Protein AF-A0A4Y8RLF7-F1 (afdb_monomer)

Secondary structure (DSSP, 8-state):
-EEEEE--TTSHHHHHHHHHT-S-EEEEES-HHHHHHHHHHTHHHHHTTSEEEEES-HHHHHHHHGGG--S-EEEEE-TT---SSSSS-S---THHHHHHHHHHT--TT-EEEE--HHHHT-GGGTTT----HHHHHHHHHHH-TTEEEEEEPPSS--SS---SEEEEEEGGGHHHHHHHSTT-TTHHHHHHHHHHHHHT--

Nearest PDB structures (foldseek):
  3ntv-assembly1_B  TM=6.303E-01  e=2.262E-05  Staphylococcus aureus subsp. aureus MW2
  3lpm-assembly1_B  TM=6.829E-01  e=2.922E-04  Listeria monocytogenes serotype 4b str. CLIP 80459
  4m36-assembly1_A  TM=7.033E-01  e=1.024E-02  Trypanosoma brucei brucei TREU927
  9ay9-assembly4_D  TM=6.731E-01  e=9.040E-03  Homo sapiens
  5eku-assembly1_A  TM=4.872E-01  e=4.016E-03  Trypanosoma brucei brucei

pLDDT: mean 83.77, std 18.3, range [37.97, 98.69]

Solvent-accessible surface area (backbone atoms only — not comparable to full-atom values): 11326 Å² total; per-residue (Å²): 100,37,39,37,39,26,50,40,55,93,32,63,63,62,52,50,44,51,75,73,63,45,70,29,38,36,35,26,18,67,51,65,69,38,41,54,52,38,50,64,75,42,43,66,42,39,75,71,62,28,38,45,79,42,82,38,53,48,54,56,50,43,60,70,49,49,72,76,59,79,77,33,36,38,37,42,45,51,42,61,77,47,53,94,78,70,86,47,86,61,47,50,52,41,59,68,49,39,50,51,34,51,60,76,52,60,49,91,60,33,31,43,34,34,53,56,38,57,50,53,74,33,30,85,81,50,76,56,33,84,64,59,51,71,59,51,51,50,52,51,49,68,71,42,74,68,40,45,76,47,62,42,66,76,94,80,88,89,89,85,82,69,39,29,31,39,36,37,31,32,34,91,50,46,70,66,54,46,71,75,49,82,81,51,101,51,53,69,61,54,50,54,49,40,54,50,56,58,62,72,75,110

Radius of gyration: 17.41 Å; Cα contacts (8 Å, |Δi|>4): 323; chains: 1; bounding box: 43×46×44 Å

Organism: NCBI:txid2558362

Foldseek 3Di:
DAEEEEDCAQNPVVVVCVVVPQQAYEYEDQDVVSLVNVCVVCVVCVVVRRYHYHHHDLLPVLLVPLQVDDDEYEYEYDNQDDDPPNPDPARDGSLLSNLVSCLVNDDLFYKYKYFQVVLLVPCVVNRNDDDPPVVSVVVNCVSRVQWDWDFDDDPDDDDDDDRRMIMIGGLVCLVVVCVVPPDDPCNPVSVVVSVVSVVVVD

Structure (mmCIF, N/CA/C/O backbone):
data_AF-A0A4Y8RLF7-F1
#
_entry.id   AF-A0A4Y8RLF7-F1
#
loop_
_atom_site.group_PDB
_atom_site.id
_atom_site.type_symbol
_atom_site.label_atom_id
_atom_site.label_alt_id
_atom_site.label_comp_id
_atom_site.label_asym_id
_atom_site.label_entity_id
_atom_site.label_seq_id
_atom_site.pdbx_PDB_ins_code
_atom_site.Cartn_x
_atom_site.Cartn_y
_atom_site.Cartn_z
_atom_site.occupancy
_atom_site.B_iso_or_equiv
_atom_site.auth_seq_id
_atom_site.auth_comp_id
_atom_site.auth_asym_id
_atom_site.auth_atom_id
_atom_site.pdbx_PDB_model_num
ATOM 1 N N . MET A 1 1 ? -11.716 -2.927 7.645 1.00 92.00 1 MET A N 1
ATOM 2 C CA . MET A 1 1 ? -10.558 -3.173 6.761 1.00 92.00 1 MET A CA 1
ATOM 3 C C . MET A 1 1 ? -9.659 -1.956 6.851 1.00 92.00 1 MET A C 1
ATOM 5 O O . MET A 1 1 ? -10.196 -0.857 6.929 1.00 92.00 1 MET A O 1
ATOM 9 N N . THR A 1 2 ? -8.343 -2.138 6.885 1.00 97.44 2 THR A N 1
ATOM 10 C CA . THR A 1 2 ? -7.382 -1.022 6.860 1.00 97.44 2 THR A CA 1
ATOM 11 C C . THR A 1 2 ? -6.937 -0.770 5.427 1.00 97.44 2 THR A C 1
ATOM 13 O O . THR A 1 2 ? -6.585 -1.723 4.738 1.00 97.44 2 THR A O 1
ATOM 16 N N . PHE A 1 3 ? -6.943 0.481 4.981 1.00 98.62 3 PHE A N 1
ATOM 17 C CA . PHE A 1 3 ? -6.328 0.872 3.715 1.00 98.62 3 PHE A CA 1
ATOM 18 C C . PHE A 1 3 ? -4.848 1.185 3.948 1.00 98.62 3 PHE A C 1
ATOM 20 O O . PHE A 1 3 ? -4.516 1.892 4.899 1.00 98.62 3 PHE A O 1
ATOM 27 N N . ILE A 1 4 ? -3.972 0.642 3.112 1.00 98.62 4 ILE A N 1
ATOM 28 C CA . ILE A 1 4 ? -2.523 0.823 3.166 1.00 98.62 4 ILE A CA 1
ATOM 29 C C . ILE A 1 4 ? -2.067 1.254 1.775 1.00 98.62 4 ILE A C 1
ATOM 31 O O . ILE A 1 4 ? -2.252 0.488 0.833 1.00 98.62 4 ILE A O 1
ATOM 35 N N . GLU A 1 5 ? -1.457 2.428 1.645 1.00 98.19 5 GLU A N 1
ATOM 36 C CA . GLU A 1 5 ? -0.806 2.852 0.402 1.00 98.19 5 GLU A CA 1
ATOM 37 C C . GLU A 1 5 ? 0.695 3.078 0.559 1.00 98.19 5 GLU A C 1
ATOM 39 O O . GLU A 1 5 ? 1.192 3.404 1.643 1.00 98.19 5 GLU A O 1
ATOM 44 N N . THR A 1 6 ? 1.415 2.903 -0.545 1.00 96.75 6 THR A N 1
ATOM 45 C CA . THR A 1 6 ? 2.814 3.306 -0.686 1.00 96.75 6 THR A CA 1
ATOM 46 C C . THR A 1 6 ? 2.918 4.315 -1.822 1.00 96.75 6 THR A C 1
ATOM 48 O O . THR A 1 6 ? 2.287 4.130 -2.857 1.00 96.75 6 THR A O 1
ATOM 51 N N . GLY A 1 7 ? 3.680 5.394 -1.610 1.00 94.00 7 GLY A N 1
ATOM 52 C CA . GLY A 1 7 ? 3.704 6.547 -2.513 1.00 94.00 7 GLY A CA 1
ATOM 53 C C . GLY A 1 7 ? 2.560 7.508 -2.193 1.00 94.00 7 GLY A C 1
ATOM 54 O O . GLY A 1 7 ? 1.487 7.438 -2.780 1.00 94.00 7 GLY A O 1
ATOM 55 N N . THR A 1 8 ? 2.778 8.417 -1.239 1.00 95.50 8 THR A N 1
ATOM 56 C CA . THR A 1 8 ? 1.731 9.354 -0.798 1.00 95.50 8 THR A CA 1
ATOM 57 C C . THR A 1 8 ? 1.569 10.506 -1.784 1.00 95.50 8 THR A C 1
ATOM 59 O O . THR A 1 8 ? 0.447 10.945 -2.063 1.00 95.50 8 THR A O 1
ATOM 62 N N . PHE A 1 9 ? 2.692 11.026 -2.291 1.00 93.62 9 PHE A N 1
ATOM 63 C CA . PHE A 1 9 ? 2.739 12.223 -3.129 1.00 93.62 9 PHE A CA 1
ATOM 64 C C . PHE A 1 9 ? 1.921 13.369 -2.492 1.00 93.62 9 PHE A C 1
ATOM 66 O O . PHE A 1 9 ? 2.009 13.610 -1.290 1.00 93.62 9 PHE A O 1
ATOM 73 N N . HIS A 1 10 ? 1.057 14.052 -3.245 1.00 95.38 10 HIS A N 1
ATOM 74 C CA . HIS A 1 10 ? 0.173 15.096 -2.706 1.00 95.38 10 HIS A CA 1
ATOM 75 C C . HIS A 1 10 ? -1.088 14.555 -1.987 1.00 95.38 10 HIS A C 1
ATOM 77 O O . HIS A 1 10 ? -2.049 15.301 -1.769 1.00 95.38 10 HIS A O 1
ATOM 83 N N . GLY A 1 11 ? -1.153 13.260 -1.653 1.00 96.62 11 GLY A N 1
ATOM 84 C CA . GLY A 1 11 ? -2.186 12.678 -0.788 1.00 96.62 11 GLY A CA 1
ATOM 85 C C . GLY A 1 11 ? -3.541 12.415 -1.451 1.00 96.62 11 GLY A C 1
ATOM 86 O O . GLY A 1 11 ? -4.583 12.423 -0.787 1.00 96.62 11 GLY A O 1
ATOM 87 N N . ALA A 1 12 ? -3.573 12.230 -2.772 1.00 95.94 12 ALA A N 1
ATOM 88 C CA . ALA A 1 12 ? -4.813 11.920 -3.486 1.00 95.94 12 ALA A CA 1
ATOM 89 C C . ALA A 1 12 ? -5.400 10.561 -3.062 1.00 95.94 12 ALA A C 1
ATOM 91 O O . ALA A 1 12 ? -6.617 10.464 -2.879 1.00 95.94 12 ALA A O 1
ATOM 92 N N . GLY A 1 13 ? -4.541 9.558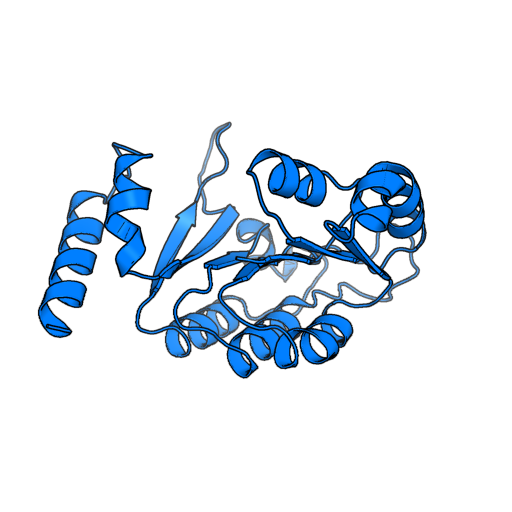 -2.856 1.00 95.69 13 GLY A N 1
ATOM 93 C CA . GLY A 1 13 ? -4.924 8.220 -2.411 1.00 95.69 13 GLY A CA 1
ATOM 94 C C . GLY A 1 13 ? -5.495 8.216 -0.989 1.00 95.69 13 GLY A C 1
ATOM 95 O O . GLY A 1 13 ? -6.660 7.841 -0.820 1.00 95.69 13 GLY A O 1
ATOM 96 N N . ILE A 1 14 ? -4.793 8.813 -0.009 1.00 98.25 14 ILE A N 1
ATOM 97 C CA . ILE A 1 14 ? -5.335 9.091 1.344 1.00 98.25 14 ILE A CA 1
ATOM 98 C C . ILE A 1 14 ? -6.745 9.691 1.274 1.00 98.25 14 ILE A C 1
ATOM 100 O O . ILE A 1 14 ? -7.684 9.193 1.904 1.00 98.25 14 ILE A O 1
ATOM 104 N N . LYS A 1 15 ? -6.923 10.767 0.495 1.00 98.06 15 LYS A N 1
ATOM 105 C CA . LYS A 1 15 ? -8.219 11.448 0.378 1.00 98.06 15 LYS A CA 1
ATOM 106 C C . LYS A 1 15 ? -9.295 10.523 -0.196 1.00 98.06 15 LYS A C 1
ATOM 108 O O . LYS A 1 15 ? -10.419 10.520 0.309 1.00 98.06 15 LYS A O 1
ATOM 113 N N . ALA A 1 16 ? -8.978 9.759 -1.240 1.00 96.69 16 ALA A N 1
ATOM 114 C CA . ALA A 1 16 ? -9.911 8.818 -1.851 1.00 96.69 16 ALA A CA 1
ATOM 115 C C . ALA A 1 16 ? -10.320 7.703 -0.874 1.00 96.69 16 ALA A C 1
ATOM 117 O O . ALA A 1 16 ? -11.508 7.382 -0.778 1.00 96.69 16 ALA A O 1
ATOM 118 N N . ALA A 1 17 ? -9.374 7.168 -0.098 1.00 97.62 17 ALA A N 1
ATOM 119 C CA . ALA A 1 17 ? -9.644 6.162 0.925 1.00 97.62 17 ALA A CA 1
ATOM 120 C C . ALA A 1 17 ? -10.587 6.700 2.016 1.00 97.62 17 ALA A C 1
ATOM 122 O O . ALA A 1 17 ? -11.609 6.080 2.322 1.00 97.62 17 ALA A O 1
ATOM 123 N N . LEU A 1 18 ? -10.319 7.901 2.535 1.00 97.69 18 LEU A N 1
ATOM 124 C CA . LEU A 1 18 ? -11.194 8.556 3.513 1.00 97.69 18 LEU A CA 1
ATOM 125 C C . LEU A 1 18 ? -12.608 8.782 2.959 1.00 97.69 18 LEU A C 1
ATOM 127 O O . LEU A 1 18 ? -13.591 8.456 3.620 1.00 97.69 18 LEU A O 1
ATOM 131 N N . MET A 1 19 ? -12.726 9.285 1.725 1.00 96.69 19 MET A N 1
ATOM 132 C CA . MET A 1 19 ? -14.023 9.509 1.070 1.00 96.69 19 MET A CA 1
ATOM 133 C C . MET A 1 19 ? -14.795 8.212 0.797 1.00 96.69 19 MET A C 1
ATOM 135 O O . MET A 1 19 ? -16.025 8.228 0.764 1.00 96.69 19 MET A O 1
ATOM 139 N N . THR A 1 20 ? -14.087 7.098 0.613 1.00 94.81 20 THR A N 1
ATOM 140 C CA . THR A 1 20 ? -14.682 5.765 0.433 1.00 94.81 20 THR A CA 1
ATOM 141 C C . THR A 1 20 ? -15.196 5.180 1.755 1.00 94.81 20 THR A C 1
ATOM 143 O O . THR A 1 20 ? -16.004 4.253 1.742 1.00 94.81 20 THR A O 1
ATOM 146 N N . GLY A 1 21 ? -14.788 5.748 2.895 1.00 95.88 21 GLY A N 1
ATOM 147 C CA . GLY A 1 21 ? -15.242 5.343 4.224 1.00 95.88 21 GLY A CA 1
ATOM 148 C C . GLY A 1 21 ? -14.304 4.375 4.941 1.00 95.88 21 GLY A C 1
ATOM 149 O O . GLY A 1 21 ? -14.759 3.616 5.792 1.00 95.88 21 GLY A O 1
ATOM 150 N N . PHE A 1 22 ? -13.008 4.365 4.612 1.00 96.88 22 PHE A N 1
ATOM 151 C CA . PHE A 1 22 ? -12.032 3.624 5.411 1.00 96.88 22 PHE A CA 1
ATOM 152 C C . PHE A 1 22 ? -11.831 4.292 6.778 1.00 96.88 22 PHE A C 1
ATOM 154 O O . PHE A 1 22 ? -11.430 5.451 6.864 1.00 96.88 22 PHE A O 1
ATOM 161 N N . ASP A 1 23 ? -12.056 3.532 7.852 1.00 92.50 23 ASP A N 1
ATOM 162 C CA . ASP A 1 23 ? -11.865 4.000 9.234 1.00 92.50 23 ASP A CA 1
ATOM 163 C C . ASP A 1 23 ? -10.386 4.140 9.624 1.00 92.50 23 ASP A C 1
ATOM 165 O O . ASP A 1 23 ? -10.044 4.848 10.574 1.00 92.50 23 ASP A O 1
ATOM 169 N N . ARG A 1 24 ? -9.503 3.436 8.904 1.00 97.69 24 ARG A N 1
ATOM 170 C CA . ARG A 1 24 ? -8.054 3.489 9.082 1.00 97.69 24 ARG A CA 1
ATOM 171 C C . ARG A 1 24 ? -7.350 3.482 7.731 1.00 97.69 24 ARG A C 1
ATOM 173 O O . ARG A 1 24 ? -7.556 2.573 6.926 1.00 97.69 24 ARG A O 1
ATOM 180 N N . VAL A 1 25 ? -6.491 4.473 7.546 1.00 98.69 25 VAL A N 1
ATOM 181 C CA . VAL A 1 25 ? -5.639 4.711 6.385 1.00 98.69 25 VAL A CA 1
ATOM 182 C C . VAL A 1 25 ? -4.200 4.785 6.880 1.00 98.69 25 VAL A C 1
ATOM 184 O O . VAL A 1 25 ? -3.901 5.511 7.828 1.00 98.69 25 VAL A O 1
ATOM 187 N N . VAL A 1 26 ? -3.313 4.014 6.269 1.00 98.62 26 VAL A N 1
ATOM 188 C CA . VAL A 1 26 ? -1.872 4.061 6.508 1.00 98.62 26 VAL A CA 1
ATOM 189 C C . VAL A 1 26 ? -1.206 4.395 5.186 1.00 98.62 26 VAL A C 1
ATOM 191 O O . VAL A 1 26 ? -1.519 3.768 4.180 1.00 98.62 26 VAL A O 1
ATOM 194 N N . SER A 1 27 ? -0.313 5.372 5.185 1.00 98.56 27 SER A N 1
ATOM 195 C CA . SER A 1 27 ? 0.393 5.806 3.985 1.00 98.56 27 SER A CA 1
ATOM 196 C C . SER A 1 27 ? 1.886 5.897 4.261 1.00 98.56 27 SER A C 1
ATOM 198 O O . SER A 1 27 ? 2.286 6.402 5.314 1.00 98.56 27 SER A O 1
ATOM 200 N N . ILE A 1 28 ? 2.707 5.388 3.344 1.00 97.75 28 ILE A N 1
ATOM 201 C CA . ILE A 1 28 ? 4.170 5.455 3.428 1.00 97.75 28 ILE A CA 1
ATOM 202 C C . ILE A 1 28 ? 4.691 6.370 2.322 1.00 97.75 28 ILE A C 1
ATOM 204 O O . ILE A 1 28 ? 4.355 6.198 1.149 1.00 97.75 28 ILE A O 1
ATOM 208 N N . GLU A 1 29 ? 5.528 7.328 2.699 1.00 94.62 29 GLU A N 1
ATOM 209 C CA . GLU A 1 29 ? 6.176 8.274 1.797 1.00 94.62 29 GLU A CA 1
ATOM 210 C C . GLU A 1 29 ? 7.675 8.300 2.064 1.00 94.62 29 GLU A C 1
ATOM 212 O O . GLU A 1 29 ? 8.087 8.427 3.212 1.00 94.62 29 GLU A O 1
ATOM 217 N N . CYS A 1 30 ? 8.500 8.222 1.024 1.00 91.75 30 CYS A N 1
ATOM 218 C CA . CYS A 1 30 ? 9.951 8.301 1.171 1.00 91.75 30 CYS A CA 1
ATOM 219 C C . CYS A 1 30 ? 10.481 9.737 1.033 1.00 91.75 30 CYS A C 1
ATOM 221 O O . CYS A 1 30 ? 11.544 10.050 1.567 1.00 91.75 30 CYS A O 1
ATOM 223 N N . VAL A 1 31 ? 9.747 10.621 0.350 1.00 89.69 31 VAL A N 1
ATOM 224 C CA . VAL A 1 31 ? 10.127 12.020 0.128 1.00 89.69 31 VAL A CA 1
ATOM 225 C C . VAL A 1 31 ? 9.591 12.900 1.254 1.00 89.69 31 VAL A C 1
ATOM 227 O O . VAL A 1 31 ? 8.384 13.089 1.421 1.00 89.69 31 VAL A O 1
ATOM 230 N N . ARG A 1 32 ? 10.506 13.505 2.016 1.00 92.31 32 ARG A N 1
ATOM 231 C CA . ARG A 1 32 ? 10.160 14.345 3.173 1.00 92.31 32 ARG A CA 1
ATOM 232 C C . ARG A 1 32 ? 9.207 15.490 2.827 1.00 92.31 32 ARG A C 1
ATOM 234 O O . ARG A 1 32 ? 8.316 15.774 3.617 1.00 92.31 32 ARG A O 1
ATOM 241 N N . GLU A 1 33 ? 9.370 16.124 1.668 1.00 93.06 33 GLU A N 1
ATOM 242 C CA . GLU A 1 33 ? 8.505 17.230 1.237 1.00 93.06 33 GLU A CA 1
ATOM 243 C C . GLU A 1 33 ? 7.029 16.810 1.155 1.00 93.06 33 GLU A C 1
ATOM 245 O O . GLU A 1 33 ? 6.178 17.426 1.797 1.00 93.06 33 GLU A O 1
ATOM 250 N N . PHE A 1 34 ? 6.731 15.722 0.438 1.00 94.38 34 PHE A N 1
ATOM 251 C CA . PHE A 1 34 ? 5.370 15.191 0.310 1.00 94.38 34 PHE A CA 1
ATOM 252 C C . PHE A 1 34 ? 4.816 14.695 1.646 1.00 94.38 34 PHE A C 1
ATOM 254 O O . PHE A 1 34 ? 3.638 14.903 1.953 1.00 94.38 34 PHE A O 1
ATOM 261 N N . HIS A 1 35 ? 5.670 14.093 2.475 1.00 96.62 35 HIS A N 1
ATOM 262 C CA . HIS A 1 35 ? 5.298 13.685 3.823 1.00 96.62 35 HIS A CA 1
ATOM 263 C C . HIS A 1 35 ? 4.874 14.883 4.685 1.00 96.62 35 HIS A C 1
ATOM 265 O O . HIS A 1 35 ? 3.836 14.841 5.351 1.00 96.62 35 HIS A O 1
ATOM 271 N N . ASP A 1 36 ? 5.660 15.957 4.690 1.00 97.56 36 ASP A N 1
ATOM 272 C CA . ASP A 1 36 ? 5.402 17.136 5.515 1.00 97.56 36 ASP A CA 1
ATOM 273 C C . ASP A 1 36 ? 4.172 17.907 5.005 1.00 97.56 36 ASP A C 1
ATOM 275 O O . ASP A 1 36 ? 3.327 18.324 5.805 1.00 97.56 36 ASP A O 1
ATOM 279 N N . GLU A 1 37 ? 4.001 18.009 3.681 1.00 97.75 37 GLU A N 1
ATOM 280 C CA . GLU A 1 37 ? 2.788 18.549 3.057 1.00 97.75 37 GLU A CA 1
ATOM 281 C C . GLU A 1 37 ? 1.541 17.773 3.507 1.00 97.75 37 GLU A C 1
ATOM 283 O O . GLU A 1 37 ? 0.577 18.360 4.015 1.00 97.75 37 GLU A O 1
ATOM 288 N N . CYS A 1 38 ? 1.558 16.446 3.365 1.00 98.38 38 CYS A N 1
ATOM 289 C CA . CYS A 1 38 ? 0.419 15.603 3.713 1.00 98.38 38 CYS A CA 1
ATOM 290 C C . CYS A 1 38 ? 0.164 15.559 5.224 1.00 98.38 38 CYS A C 1
ATOM 292 O O . CYS A 1 38 ? -0.994 15.534 5.644 1.00 98.38 38 CYS A O 1
ATOM 294 N N .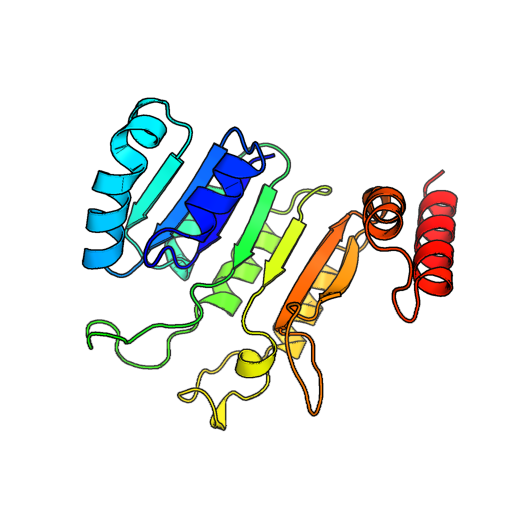 SER A 1 39 ? 1.211 15.646 6.049 1.00 98.44 39 SER A N 1
ATOM 295 C CA . SER A 1 39 ? 1.081 15.776 7.506 1.00 98.44 39 SER A CA 1
ATOM 296 C C . SER A 1 39 ? 0.285 17.023 7.893 1.00 98.44 39 SER A C 1
ATOM 298 O O . SER A 1 39 ? -0.586 16.959 8.760 1.00 98.44 39 SER A O 1
ATOM 300 N N . GLY A 1 40 ? 0.542 18.157 7.231 1.00 98.38 40 GLY A N 1
ATOM 301 C CA . GLY A 1 40 ? -0.239 19.380 7.422 1.00 98.38 40 GLY A CA 1
ATOM 302 C C . GLY A 1 40 ? -1.663 19.257 6.876 1.00 98.38 40 GLY A C 1
ATOM 303 O O . GLY A 1 40 ? -2.625 19.648 7.540 1.00 98.38 40 GLY A O 1
ATOM 304 N N . ARG A 1 41 ? -1.810 18.679 5.680 1.00 98.44 41 ARG A N 1
ATOM 305 C CA . ARG A 1 41 ? -3.094 18.535 4.981 1.00 98.44 41 ARG A CA 1
ATOM 306 C C . ARG A 1 41 ? -4.097 17.644 5.718 1.00 98.44 41 ARG A C 1
ATOM 308 O O . ARG A 1 41 ? -5.283 17.963 5.709 1.00 98.44 41 ARG A O 1
ATOM 315 N N . PHE A 1 42 ? -3.633 16.558 6.335 1.00 98.50 42 PHE A N 1
ATOM 316 C CA . PHE A 1 42 ? -4.461 15.562 7.032 1.00 98.50 42 PHE A CA 1
ATOM 317 C C . PHE A 1 42 ? -4.291 15.612 8.558 1.00 98.50 42 PHE A C 1
ATOM 319 O O . PHE A 1 42 ? -4.509 14.620 9.255 1.00 98.50 42 PHE A O 1
ATOM 326 N N . ALA A 1 43 ? -3.887 16.764 9.104 1.00 98.62 43 ALA A N 1
ATOM 327 C CA . ALA A 1 43 ? -3.597 16.914 10.529 1.00 98.62 43 ALA A CA 1
ATOM 328 C C . ALA A 1 43 ? -4.785 16.535 11.436 1.00 98.62 43 ALA A C 1
ATOM 330 O O . ALA A 1 43 ? -4.585 15.979 12.518 1.00 98.62 43 ALA A O 1
ATOM 331 N N . SER A 1 44 ? -6.022 16.802 10.995 1.00 98.38 44 SER A N 1
ATOM 332 C CA . SER A 1 44 ? -7.232 16.443 11.747 1.00 98.38 44 SER A CA 1
ATOM 333 C C . SER A 1 44 ? -7.402 14.926 11.827 1.00 98.38 44 SER A C 1
ATOM 335 O O . SER A 1 44 ? -7.554 14.370 12.911 1.00 98.38 44 SER A O 1
ATOM 337 N N . GLU A 1 45 ? -7.318 14.235 10.692 1.00 98.62 45 GLU A N 1
ATOM 338 C CA . GLU A 1 45 ? -7.481 12.786 10.594 1.00 98.62 45 GLU A CA 1
ATOM 339 C C . GLU A 1 45 ? -6.338 12.028 11.280 1.00 98.62 45 GLU A C 1
ATOM 341 O O . GLU A 1 45 ? -6.565 10.959 11.854 1.00 98.62 45 GLU A O 1
ATOM 346 N N . ILE A 1 46 ? -5.129 12.596 11.278 1.00 98.50 46 ILE A N 1
ATOM 347 C CA . ILE A 1 46 ? -3.991 12.107 12.066 1.00 98.50 46 ILE A CA 1
ATOM 348 C C . ILE A 1 46 ? -4.283 12.254 13.565 1.00 98.50 46 ILE A C 1
ATOM 350 O O . ILE A 1 46 ? -4.126 11.293 14.322 1.00 98.50 46 ILE A O 1
ATOM 354 N N . GLY A 1 47 ? -4.776 13.418 14.005 1.00 98.25 47 GLY A N 1
ATOM 355 C CA . GLY A 1 47 ? -5.186 13.650 15.396 1.00 98.25 47 GLY A CA 1
ATOM 356 C C . GLY A 1 47 ? -6.286 12.689 15.867 1.00 98.25 47 GLY A C 1
ATOM 357 O O . GLY A 1 47 ? -6.268 12.222 17.007 1.00 98.25 47 GLY A O 1
ATOM 358 N N . GLU A 1 48 ? -7.197 12.323 14.964 1.00 97.94 48 GLU A N 1
ATOM 359 C CA . GLU A 1 48 ? -8.254 11.328 15.183 1.00 97.94 48 GLU A CA 1
ATOM 360 C C . GLU A 1 48 ? -7.780 9.871 15.059 1.00 97.94 48 GLU A C 1
ATOM 362 O O . GLU A 1 48 ? -8.556 8.950 15.314 1.00 97.94 48 GLU A O 1
ATOM 367 N N . LYS A 1 49 ? -6.511 9.636 14.698 1.00 97.19 49 LYS A N 1
ATOM 368 C CA . LYS A 1 49 ? -5.923 8.306 14.450 1.00 97.19 49 LYS A CA 1
ATOM 369 C C . LYS A 1 49 ? -6.587 7.534 13.303 1.00 97.19 49 LYS A C 1
ATOM 371 O O . LYS A 1 49 ? -6.490 6.302 13.258 1.00 97.19 49 LYS A O 1
ATOM 376 N N . LYS A 1 50 ? -7.238 8.245 12.381 1.00 98.06 50 LYS A N 1
ATOM 377 C CA . LYS A 1 50 ? -7.773 7.690 11.131 1.00 98.06 50 LYS A CA 1
ATOM 378 C C . LYS A 1 50 ? -6.690 7.570 10.069 1.00 98.06 50 LYS A C 1
ATOM 380 O O . LYS A 1 50 ? -6.693 6.589 9.339 1.00 98.06 50 LYS A O 1
ATOM 385 N N . VAL A 1 51 ? -5.758 8.522 10.018 1.00 98.69 51 VAL A N 1
ATOM 386 C CA . VAL A 1 51 ? -4.599 8.496 9.114 1.00 98.69 51 VAL A CA 1
ATOM 387 C C . VAL A 1 51 ? -3.321 8.282 9.922 1.00 98.69 51 VAL A C 1
ATOM 389 O O . VAL A 1 51 ? -3.096 8.939 10.935 1.00 98.69 51 VAL A O 1
ATOM 392 N N . GLU A 1 52 ? -2.481 7.359 9.471 1.00 98.44 52 GLU A N 1
ATOM 393 C CA . GLU A 1 52 ? -1.091 7.206 9.901 1.00 98.44 52 GLU A CA 1
ATOM 394 C C . GLU A 1 52 ? -0.199 7.447 8.686 1.00 98.44 52 GLU A C 1
ATOM 396 O O . GLU A 1 52 ? -0.261 6.691 7.720 1.00 98.44 52 GLU A O 1
ATOM 401 N N . LEU A 1 53 ? 0.610 8.503 8.728 1.00 98.25 53 LEU A N 1
ATOM 402 C CA . LEU A 1 53 ? 1.577 8.814 7.684 1.00 98.25 53 LEU A CA 1
ATOM 403 C C . LEU A 1 53 ? 2.979 8.470 8.195 1.00 98.25 53 LEU A C 1
ATOM 405 O O . LEU A 1 53 ? 3.343 8.860 9.307 1.00 98.25 53 LEU A O 1
ATOM 409 N N . ARG A 1 54 ? 3.732 7.696 7.415 1.00 97.75 54 ARG A N 1
ATOM 410 C CA . ARG A 1 54 ? 5.071 7.212 7.769 1.00 97.75 54 ARG A CA 1
ATOM 411 C C . ARG A 1 54 ? 6.078 7.735 6.758 1.00 97.75 54 ARG A C 1
ATOM 413 O O . ARG A 1 54 ? 5.873 7.586 5.557 1.00 97.75 54 ARG A O 1
ATOM 420 N N . LEU A 1 55 ? 7.163 8.323 7.254 1.00 96.06 55 LEU A N 1
ATOM 421 C CA . LEU A 1 55 ? 8.296 8.739 6.436 1.00 96.06 55 LEU A CA 1
ATOM 422 C C . LEU A 1 55 ? 9.325 7.606 6.366 1.00 96.06 55 LEU A C 1
ATOM 424 O O . LEU A 1 55 ? 9.936 7.296 7.387 1.00 96.06 55 LEU A O 1
ATOM 428 N N . GLY A 1 56 ? 9.547 7.029 5.188 1.00 93.25 56 GLY A N 1
ATOM 429 C CA . GLY A 1 56 ? 10.536 5.971 4.984 1.00 93.25 56 GLY A CA 1
ATOM 430 C C . GLY A 1 56 ? 10.382 5.236 3.654 1.00 93.25 56 GLY A C 1
ATOM 431 O O . GLY A 1 56 ? 9.444 5.477 2.896 1.00 93.25 56 GLY A O 1
ATOM 432 N N . ASP A 1 57 ? 11.311 4.323 3.370 1.00 92.19 57 ASP A N 1
ATOM 433 C CA . ASP A 1 57 ? 11.176 3.405 2.240 1.00 92.19 57 ASP A CA 1
ATOM 434 C C . ASP A 1 57 ? 10.137 2.326 2.580 1.00 92.19 57 ASP A C 1
ATOM 436 O O . ASP A 1 57 ? 10.254 1.597 3.566 1.00 92.19 57 ASP A O 1
ATOM 440 N N . SER A 1 58 ? 9.120 2.190 1.735 1.00 94.50 58 SER A N 1
ATOM 441 C CA . SER A 1 58 ? 8.127 1.115 1.810 1.00 94.50 58 SER A CA 1
ATOM 442 C C . SER A 1 58 ? 8.720 -0.299 1.850 1.00 94.50 58 SER A C 1
ATOM 444 O O . SER A 1 58 ? 8.132 -1.170 2.493 1.00 94.50 58 SER A O 1
ATOM 446 N N . ALA A 1 59 ? 9.891 -0.530 1.242 1.00 93.25 59 ALA A N 1
ATOM 447 C CA . ALA A 1 59 ? 10.603 -1.805 1.318 1.00 93.25 59 ALA A CA 1
ATOM 448 C C . ALA A 1 59 ? 11.045 -2.159 2.752 1.00 93.25 59 ALA A C 1
ATOM 450 O O . ALA A 1 59 ? 11.259 -3.334 3.051 1.00 93.25 59 ALA A O 1
ATOM 451 N N . GLU A 1 60 ? 11.149 -1.166 3.641 1.00 94.62 60 GLU A N 1
ATOM 452 C CA . GLU A 1 60 ? 11.513 -1.321 5.052 1.00 94.62 60 GLU A CA 1
ATOM 453 C C . GLU A 1 60 ? 10.291 -1.169 5.973 1.00 94.62 60 GLU A C 1
ATOM 455 O O . GLU A 1 60 ? 10.068 -1.986 6.873 1.00 94.62 60 GLU A O 1
ATOM 460 N N . GLU A 1 61 ? 9.455 -0.160 5.718 1.00 97.00 61 GLU A N 1
ATOM 461 C CA . GLU A 1 61 ? 8.307 0.179 6.562 1.00 97.00 61 GLU A CA 1
ATOM 462 C C . GLU A 1 61 ? 7.205 -0.893 6.527 1.00 97.00 61 GLU A C 1
ATOM 464 O O . GLU A 1 61 ? 6.649 -1.233 7.578 1.00 97.00 61 GLU A O 1
ATOM 469 N N . LEU A 1 62 ? 6.901 -1.482 5.358 1.00 96.75 62 LEU A N 1
ATOM 470 C CA . LEU A 1 62 ? 5.869 -2.525 5.252 1.00 96.75 62 LEU A CA 1
ATOM 471 C C . LEU A 1 62 ? 6.212 -3.776 6.083 1.00 96.75 62 LEU A C 1
ATOM 473 O O . LEU A 1 62 ? 5.391 -4.147 6.931 1.00 96.75 62 LEU A O 1
ATOM 477 N N . PRO A 1 63 ? 7.390 -4.420 5.915 1.00 95.81 63 PRO A N 1
ATOM 478 C CA . PRO A 1 63 ? 7.799 -5.540 6.764 1.00 95.81 63 PRO A CA 1
ATOM 479 C C . PRO A 1 63 ? 7.776 -5.227 8.261 1.00 95.81 63 PRO A C 1
ATOM 481 O O . PRO A 1 63 ? 7.477 -6.112 9.062 1.00 95.81 63 PRO A O 1
ATOM 484 N N . ALA A 1 64 ? 8.078 -3.986 8.651 1.00 96.62 64 ALA A N 1
ATOM 485 C CA . ALA A 1 64 ? 8.089 -3.583 10.051 1.00 96.62 64 ALA A CA 1
ATOM 486 C C . ALA A 1 64 ? 6.675 -3.446 10.641 1.00 96.62 64 ALA A C 1
ATOM 488 O O . ALA A 1 64 ? 6.451 -3.807 11.798 1.00 96.62 64 ALA A O 1
ATOM 489 N N . MET A 1 65 ? 5.712 -2.924 9.872 1.00 95.69 65 MET A N 1
ATOM 490 C CA . MET A 1 65 ? 4.390 -2.583 10.406 1.00 95.69 65 MET A CA 1
ATOM 491 C C . MET A 1 65 ? 3.338 -3.678 10.221 1.00 95.69 65 MET A C 1
ATOM 493 O O . MET A 1 65 ? 2.565 -3.955 11.145 1.00 95.69 65 MET A O 1
ATOM 497 N N . VAL A 1 66 ? 3.304 -4.324 9.052 1.00 95.44 66 VAL A N 1
ATOM 498 C CA . VAL A 1 66 ? 2.207 -5.224 8.663 1.00 95.44 66 VAL A CA 1
ATOM 499 C C . VAL A 1 66 ? 2.056 -6.437 9.597 1.00 95.44 66 VAL A C 1
ATOM 501 O O . VAL A 1 66 ? 0.907 -6.748 9.921 1.00 95.44 66 VAL A O 1
ATOM 504 N N . PRO A 1 67 ? 3.125 -7.084 10.115 1.00 94.88 67 PRO A N 1
ATOM 505 C CA . PRO A 1 67 ? 2.985 -8.236 11.016 1.00 94.88 67 PRO A CA 1
ATOM 506 C C . PRO A 1 67 ? 2.207 -7.946 12.308 1.00 94.88 67 PRO A C 1
ATOM 508 O O . PRO A 1 67 ? 1.667 -8.860 12.929 1.00 94.88 67 PRO A O 1
ATOM 511 N N . SER A 1 68 ? 2.159 -6.681 12.735 1.00 94.19 68 SER A N 1
ATOM 512 C CA . SER A 1 68 ? 1.451 -6.259 13.950 1.00 94.19 68 SER A CA 1
ATOM 513 C C . SER A 1 68 ? -0.025 -5.908 13.713 1.00 94.19 68 SER A C 1
ATOM 515 O O . SER A 1 68 ? -0.803 -5.811 14.668 1.00 94.19 68 SER A O 1
ATOM 517 N N . MET A 1 69 ? -0.424 -5.720 12.451 1.00 94.19 69 MET A N 1
ATOM 518 C CA . MET A 1 69 ? -1.783 -5.336 12.080 1.00 94.19 69 MET A CA 1
ATOM 519 C C . MET A 1 69 ? -2.732 -6.536 12.133 1.00 94.19 69 MET A C 1
ATOM 521 O O . MET A 1 69 ? -2.351 -7.674 11.867 1.00 94.19 69 MET A O 1
ATOM 525 N N . LYS A 1 70 ? -3.999 -6.278 12.469 1.00 92.31 70 LYS A N 1
ATOM 526 C CA . LYS A 1 70 ? -5.039 -7.310 12.573 1.00 92.31 70 LYS A CA 1
ATOM 527 C C . LYS A 1 70 ? -6.149 -7.068 11.558 1.00 92.31 70 LYS A C 1
ATOM 529 O O . LYS A 1 70 ? -6.571 -5.929 11.368 1.00 92.31 70 LYS A O 1
ATOM 534 N N . GLY A 1 71 ? -6.682 -8.160 11.017 1.00 95.00 71 GLY A N 1
ATOM 535 C CA . GLY A 1 71 ? -7.825 -8.150 10.108 1.00 95.00 71 GLY A CA 1
ATOM 536 C C . GLY A 1 71 ? -7.461 -7.860 8.646 1.00 95.00 71 GLY A C 1
ATOM 537 O O . GLY A 1 71 ? -6.281 -7.733 8.316 1.00 95.00 71 GLY A O 1
ATOM 538 N N . PRO A 1 72 ? -8.480 -7.770 7.773 1.00 96.12 72 PRO A N 1
ATOM 539 C CA . PRO A 1 72 ? -8.295 -7.581 6.340 1.00 96.12 72 PRO A CA 1
ATOM 540 C C . PRO A 1 72 ? -7.743 -6.206 5.996 1.00 96.12 72 PRO A C 1
ATOM 542 O O . PRO A 1 72 ? -8.115 -5.198 6.623 1.00 96.12 72 PRO A O 1
ATOM 545 N N . ARG A 1 73 ? -6.930 -6.154 4.940 1.00 97.62 73 ARG A N 1
ATOM 546 C CA . ARG A 1 73 ? -6.323 -4.922 4.436 1.00 97.62 73 ARG A CA 1
ATOM 547 C C . ARG A 1 73 ? -6.579 -4.748 2.946 1.00 97.62 73 ARG A C 1
ATOM 549 O O . ARG A 1 73 ? -6.701 -5.722 2.213 1.00 97.62 73 ARG A O 1
ATOM 556 N N . LEU A 1 74 ? -6.641 -3.497 2.511 1.00 98.19 74 LEU A N 1
ATOM 557 C CA . LEU A 1 74 ? -6.502 -3.139 1.107 1.00 98.19 74 LEU A CA 1
ATOM 558 C C . LEU A 1 74 ? -5.132 -2.498 0.925 1.00 98.19 74 LEU A C 1
ATOM 560 O O . LEU A 1 74 ? -4.838 -1.520 1.605 1.00 98.19 74 LEU A O 1
ATOM 564 N N . TYR A 1 75 ? -4.328 -3.037 0.020 1.00 98.50 75 TYR A N 1
ATOM 565 C CA . TYR A 1 75 ? -3.032 -2.496 -0.366 1.00 98.50 75 TYR A CA 1
ATOM 566 C C . TYR A 1 75 ? -3.158 -1.758 -1.698 1.00 98.50 75 TYR A C 1
ATOM 568 O O . TYR A 1 75 ? -3.618 -2.352 -2.670 1.00 98.50 75 TYR A O 1
ATOM 576 N N . TRP A 1 76 ? -2.742 -0.498 -1.742 1.00 97.88 76 TRP A N 1
ATOM 577 C CA . TRP A 1 76 ? -2.516 0.286 -2.955 1.00 97.88 76 TRP A CA 1
ATOM 578 C C . TRP A 1 76 ? -1.007 0.510 -3.102 1.00 97.88 76 TRP A C 1
ATOM 580 O O . TRP A 1 76 ? -0.424 1.338 -2.407 1.00 97.88 76 TRP A O 1
ATOM 590 N N . LEU A 1 77 ? -0.355 -0.302 -3.930 1.00 97.12 77 LEU A N 1
ATOM 591 C CA . LEU A 1 77 ? 1.093 -0.259 -4.129 1.00 97.12 77 LEU A CA 1
ATOM 592 C C . LEU A 1 77 ?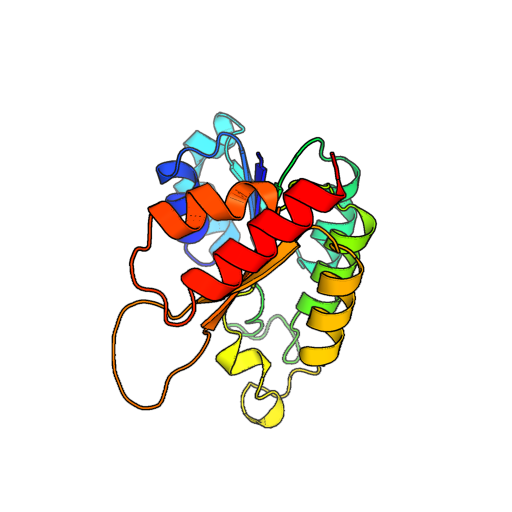 1.404 0.648 -5.319 1.00 97.12 77 LEU A C 1
ATOM 594 O O . LEU A 1 77 ? 1.075 0.300 -6.456 1.00 97.12 77 LEU A O 1
ATOM 598 N N . ASP A 1 78 ? 1.981 1.814 -5.026 1.00 93.44 78 ASP A N 1
ATOM 599 C CA . ASP A 1 78 ? 2.196 2.906 -5.986 1.00 93.44 78 ASP A CA 1
ATOM 600 C C . ASP A 1 78 ? 3.493 3.702 -5.709 1.00 93.44 78 ASP A C 1
ATOM 602 O O . ASP A 1 78 ? 3.790 4.727 -6.317 1.00 93.44 78 ASP A O 1
ATOM 606 N N . ALA A 1 79 ? 4.375 3.187 -4.845 1.00 89.75 79 ALA A N 1
ATOM 607 C CA . ALA A 1 79 ? 5.711 3.752 -4.620 1.00 89.75 79 ALA A CA 1
ATOM 608 C C . ALA A 1 79 ? 6.696 3.424 -5.759 1.00 89.75 79 ALA A C 1
ATOM 610 O O . ALA A 1 79 ? 7.909 3.330 -5.557 1.00 89.75 79 ALA A O 1
ATOM 611 N N . HIS A 1 80 ? 6.196 3.205 -6.975 1.00 84.88 80 HIS A N 1
ATOM 612 C CA . HIS A 1 80 ? 7.002 2.728 -8.090 1.00 84.88 80 HIS A CA 1
ATOM 613 C C . HIS A 1 80 ? 7.960 3.808 -8.627 1.00 84.88 80 HIS A C 1
ATOM 615 O O . HIS A 1 80 ? 8.952 3.480 -9.285 1.00 84.88 80 HIS A O 1
ATOM 621 N N . PHE A 1 81 ? 7.679 5.084 -8.345 1.00 71.00 81 PHE A N 1
ATOM 622 C CA . PHE A 1 81 ? 8.488 6.224 -8.758 1.00 71.00 81 PHE A CA 1
ATOM 623 C C . PHE A 1 81 ? 9.402 6.706 -7.620 1.00 71.00 81 PHE A C 1
ATOM 625 O O . PHE A 1 81 ? 8.950 7.380 -6.701 1.00 71.00 81 PHE A O 1
ATOM 632 N N . GLN A 1 82 ? 10.710 6.450 -7.718 1.00 58.03 82 GLN A N 1
ATOM 633 C CA . GLN A 1 82 ? 11.719 7.107 -6.876 1.00 58.03 82 GLN A CA 1
ATOM 634 C C . GLN A 1 82 ? 12.701 7.900 -7.755 1.00 58.03 82 GLN A C 1
ATOM 636 O O . GLN A 1 82 ? 13.202 7.393 -8.764 1.00 58.03 82 GLN A O 1
ATOM 641 N N . GLY A 1 83 ? 12.942 9.172 -7.404 1.00 51.28 83 GLY A N 1
ATOM 642 C CA . GLY A 1 83 ? 13.947 10.027 -8.054 1.00 51.28 83 GLY A CA 1
ATOM 643 C C . GLY A 1 83 ? 13.453 11.348 -8.656 1.00 51.28 83 GLY A C 1
ATOM 644 O O . GLY A 1 83 ? 14.016 11.775 -9.666 1.00 51.28 83 GLY A O 1
ATOM 645 N N . VAL A 1 84 ? 12.426 11.997 -8.081 1.00 46.88 84 VAL A N 1
ATOM 646 C CA . VAL A 1 84 ? 12.063 13.371 -8.490 1.00 46.88 84 VAL A CA 1
ATOM 647 C C . VAL A 1 84 ? 13.187 14.357 -8.119 1.00 46.88 84 VAL A C 1
ATOM 649 O O . VAL A 1 84 ? 13.504 15.224 -8.926 1.00 46.88 84 VAL A O 1
ATOM 652 N N . ASP A 1 85 ? 13.885 14.132 -6.994 1.00 49.41 85 ASP A N 1
ATOM 653 C CA . ASP A 1 85 ? 14.765 15.157 -6.395 1.00 49.41 85 ASP A CA 1
ATOM 654 C C . ASP A 1 85 ? 16.209 14.703 -6.115 1.00 49.41 85 ASP A C 1
ATOM 656 O O . ASP A 1 85 ? 16.951 15.350 -5.382 1.00 49.41 85 ASP A O 1
ATOM 660 N N . GLY A 1 86 ? 16.651 13.588 -6.706 1.00 50.22 86 GLY A N 1
ATOM 661 C CA . GLY A 1 86 ? 18.050 13.142 -6.608 1.00 50.22 86 GLY A CA 1
ATOM 662 C C . GLY A 1 86 ? 18.490 12.588 -5.243 1.00 50.22 86 GLY A C 1
ATOM 663 O O . GLY A 1 86 ? 19.651 12.215 -5.111 1.00 50.22 86 GLY A O 1
ATOM 664 N N . GLU A 1 87 ? 17.591 12.484 -4.255 1.00 50.28 87 GLU A N 1
ATOM 665 C CA . GLU A 1 87 ? 17.883 11.892 -2.933 1.00 50.28 87 GLU A CA 1
ATOM 666 C C . GLU A 1 87 ? 17.961 10.355 -2.944 1.00 50.28 87 GLU A C 1
ATOM 668 O O . GLU A 1 87 ? 18.567 9.759 -2.057 1.00 50.28 87 GLU A O 1
ATOM 673 N N . PHE A 1 88 ? 17.408 9.708 -3.972 1.00 54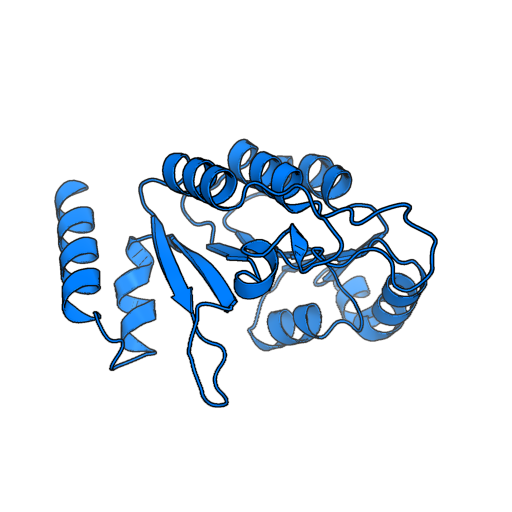.56 88 PHE A N 1
ATOM 674 C CA . PHE A 1 88 ? 17.468 8.258 -4.151 1.00 54.56 88 PHE A CA 1
ATOM 675 C C . PHE A 1 88 ? 18.271 7.933 -5.412 1.00 54.56 88 PHE A C 1
ATOM 677 O O . PHE A 1 88 ? 17.867 8.261 -6.532 1.00 54.56 88 PHE A O 1
ATOM 684 N N . GLU A 1 89 ? 19.445 7.322 -5.231 1.00 47.75 89 GLU A N 1
ATOM 685 C CA . GLU A 1 89 ? 20.264 6.850 -6.344 1.00 47.75 89 GLU A CA 1
ATOM 686 C C . GLU A 1 89 ? 19.615 5.621 -7.002 1.00 47.75 89 GLU A C 1
ATOM 688 O O . GLU A 1 89 ? 19.357 4.606 -6.359 1.00 47.75 89 GLU A O 1
ATOM 693 N N . ALA A 1 90 ? 19.428 5.716 -8.322 1.00 48.50 90 ALA A N 1
ATOM 694 C CA . ALA A 1 90 ? 18.839 4.717 -9.216 1.00 48.50 90 ALA A CA 1
ATOM 695 C C . ALA A 1 90 ? 17.317 4.508 -9.095 1.00 48.50 90 ALA A C 1
ATOM 697 O O . ALA A 1 90 ? 16.672 4.852 -8.113 1.00 48.50 90 ALA A O 1
ATOM 698 N N . ALA A 1 91 ? 16.742 3.948 -10.165 1.00 55.50 91 ALA A N 1
ATOM 699 C CA . ALA A 1 91 ? 15.345 3.537 -10.262 1.00 55.50 91 ALA A CA 1
ATOM 700 C C . ALA A 1 91 ? 15.034 2.425 -9.249 1.00 55.50 91 ALA A C 1
ATOM 702 O O . ALA A 1 91 ? 15.029 1.237 -9.587 1.00 55.50 91 ALA A O 1
ATOM 703 N N . ASN A 1 92 ? 14.840 2.814 -7.996 1.00 70.81 92 ASN A N 1
ATOM 704 C CA . ASN A 1 92 ? 14.454 1.923 -6.925 1.00 70.81 92 ASN A CA 1
ATOM 705 C C . ASN A 1 92 ? 12.927 1.795 -6.950 1.00 70.81 92 ASN A C 1
ATOM 707 O O . ASN A 1 92 ? 12.197 2.760 -6.750 1.00 70.81 92 ASN A O 1
ATOM 711 N N . CYS A 1 93 ? 12.456 0.603 -7.305 1.00 87.75 93 CYS A N 1
ATOM 712 C CA . CYS A 1 93 ? 11.045 0.249 -7.294 1.00 87.75 93 CYS A CA 1
ATOM 713 C C . CYS A 1 93 ? 10.876 -0.809 -6.194 1.00 87.75 93 CYS A C 1
ATOM 715 O O . CYS A 1 93 ? 11.370 -1.932 -6.369 1.00 87.75 93 CYS A O 1
ATOM 717 N N . PRO A 1 94 ? 10.230 -0.471 -5.065 1.00 91.88 94 PRO A N 1
ATOM 718 C CA . PRO A 1 94 ? 10.206 -1.310 -3.869 1.00 91.88 94 PRO A CA 1
ATOM 719 C C . PRO A 1 94 ? 9.305 -2.542 -4.023 1.00 91.88 94 PRO A C 1
ATOM 721 O O . PRO A 1 94 ? 9.398 -3.465 -3.215 1.00 91.88 94 PRO A O 1
ATOM 724 N N . LEU A 1 95 ? 8.502 -2.606 -5.093 1.00 93.88 95 LEU A N 1
ATOM 725 C CA . LEU A 1 95 ? 7.425 -3.576 -5.305 1.00 93.88 95 LEU A CA 1
ATOM 726 C C . LEU A 1 95 ? 7.783 -5.028 -4.979 1.00 93.88 95 LEU A C 1
ATOM 728 O O . LEU A 1 95 ? 6.988 -5.734 -4.365 1.00 93.88 95 LEU A O 1
ATOM 732 N N . THR A 1 96 ? 8.977 -5.498 -5.349 1.00 94.06 96 THR A N 1
ATOM 733 C CA . THR A 1 96 ? 9.395 -6.866 -5.006 1.00 94.06 96 THR A CA 1
ATOM 734 C C . THR A 1 96 ? 9.414 -7.087 -3.489 1.00 94.06 96 THR A C 1
ATOM 736 O O . THR A 1 96 ? 8.891 -8.092 -3.019 1.00 94.06 96 THR A O 1
ATOM 739 N N . ALA A 1 97 ? 9.984 -6.159 -2.715 1.00 94.25 97 ALA A N 1
ATOM 740 C CA . ALA A 1 97 ? 10.035 -6.246 -1.256 1.00 94.25 97 ALA A CA 1
ATOM 741 C C . ALA A 1 97 ? 8.655 -6.023 -0.619 1.00 94.25 97 ALA A C 1
ATOM 743 O O . ALA A 1 97 ? 8.291 -6.737 0.317 1.00 94.25 97 ALA A O 1
ATOM 744 N N . GLU A 1 98 ? 7.863 -5.091 -1.158 1.00 96.94 98 GLU A N 1
ATOM 745 C CA .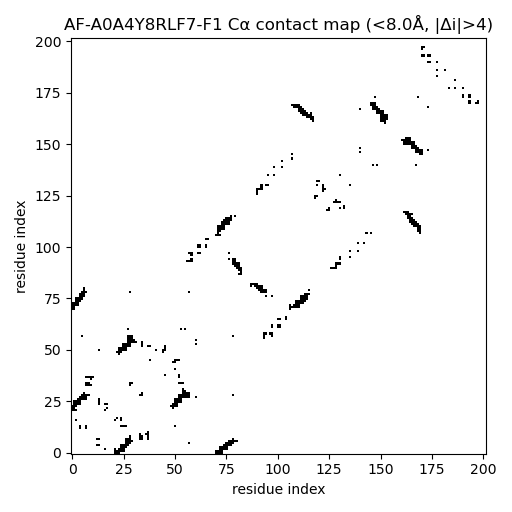 GLU A 1 98 ? 6.492 -4.838 -0.698 1.00 96.94 98 GLU A CA 1
ATOM 746 C C . GLU A 1 98 ? 5.634 -6.105 -0.812 1.00 96.94 98 GLU A C 1
ATOM 748 O O . GLU A 1 98 ? 4.974 -6.504 0.149 1.00 96.94 98 GLU A O 1
ATOM 753 N N . ILE A 1 99 ? 5.694 -6.798 -1.954 1.00 97.69 99 ILE A N 1
ATOM 754 C CA . ILE A 1 99 ? 4.933 -8.030 -2.190 1.00 97.69 99 ILE A CA 1
ATOM 755 C C . ILE A 1 99 ? 5.372 -9.160 -1.260 1.00 97.69 99 ILE A C 1
ATOM 757 O O . ILE A 1 99 ? 4.516 -9.869 -0.729 1.00 97.69 99 ILE A O 1
ATOM 761 N N . GLU A 1 100 ? 6.671 -9.320 -1.000 1.00 97.19 100 GLU A N 1
ATOM 762 C CA . GLU A 1 100 ? 7.145 -10.309 -0.023 1.00 97.19 100 GLU A CA 1
ATOM 763 C C . GLU A 1 100 ? 6.612 -10.001 1.390 1.00 97.19 100 GLU A C 1
ATOM 765 O O . GLU A 1 100 ? 6.172 -10.915 2.09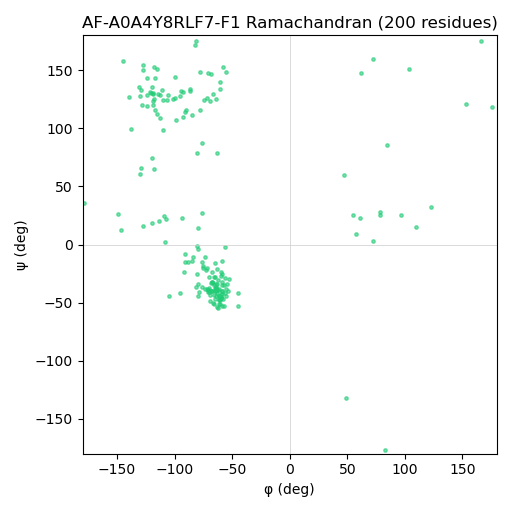4 1.00 97.19 100 GLU A O 1
ATOM 770 N N . ALA A 1 101 ? 6.544 -8.724 1.786 1.00 97.19 101 ALA A N 1
ATOM 771 C CA . ALA A 1 101 ? 5.952 -8.311 3.061 1.00 97.19 101 ALA A CA 1
ATOM 772 C C . ALA A 1 101 ? 4.445 -8.623 3.137 1.00 97.19 101 ALA A C 1
ATOM 774 O O . ALA A 1 101 ? 3.966 -9.159 4.146 1.00 97.19 101 ALA A O 1
ATOM 775 N N . VAL A 1 102 ? 3.705 -8.335 2.058 1.00 97.75 102 VAL A N 1
ATOM 776 C CA . VAL A 1 102 ? 2.272 -8.649 1.937 1.00 97.75 102 VAL A CA 1
ATOM 777 C C . VAL A 1 102 ? 2.028 -10.158 2.020 1.00 97.75 102 VAL A C 1
ATOM 779 O O . VAL A 1 102 ? 1.135 -10.595 2.742 1.00 97.75 102 VAL A O 1
ATOM 782 N N . ILE A 1 103 ? 2.832 -10.978 1.338 1.00 98.06 103 ILE A N 1
ATOM 783 C CA . ILE A 1 103 ? 2.711 -12.446 1.362 1.00 98.06 103 ILE A CA 1
ATOM 784 C C . ILE A 1 103 ? 3.024 -13.014 2.753 1.00 98.06 103 ILE A C 1
ATOM 786 O O . ILE A 1 103 ? 2.301 -13.893 3.244 1.00 98.06 103 ILE A O 1
ATOM 790 N N . ALA A 1 104 ? 4.086 -12.519 3.395 1.00 97.38 104 ALA A N 1
ATOM 791 C CA . ALA A 1 104 ? 4.540 -12.992 4.702 1.00 97.38 104 ALA A CA 1
ATOM 792 C C . ALA A 1 104 ? 3.498 -12.764 5.806 1.00 97.38 104 ALA A C 1
ATOM 794 O O . ALA A 1 104 ? 3.402 -13.563 6.737 1.00 97.38 104 ALA A O 1
ATOM 795 N N . SER A 1 105 ? 2.691 -11.710 5.675 1.00 96.62 105 SER A N 1
ATOM 796 C CA . SER A 1 105 ? 1.671 -11.326 6.656 1.00 96.62 105 SER A CA 1
ATOM 797 C C . SER A 1 105 ? 0.240 -11.457 6.129 1.00 96.62 105 SER A C 1
ATOM 799 O O . SER A 1 105 ? -0.656 -10.800 6.660 1.00 96.62 105 SER A O 1
ATOM 801 N N . ARG A 1 106 ? 0.016 -12.254 5.077 1.00 96.75 106 ARG A N 1
ATOM 802 C CA . ARG A 1 106 ? -1.262 -12.344 4.350 1.00 96.75 106 ARG A CA 1
ATOM 803 C C . ARG A 1 106 ? -2.472 -12.670 5.225 1.00 96.75 106 ARG A C 1
ATOM 805 O O . ARG A 1 106 ? -2.374 -13.421 6.195 1.00 96.75 106 ARG A O 1
ATOM 812 N N . HIS A 1 107 ? -3.624 -12.155 4.820 1.00 97.12 107 HIS A N 1
ATOM 813 C CA . HIS A 1 107 ? -4.934 -12.440 5.388 1.00 97.12 107 HIS A CA 1
ATOM 814 C C . HIS A 1 107 ? -5.860 -12.942 4.266 1.00 97.12 107 HIS A C 1
ATOM 816 O O . HIS A 1 107 ? -5.785 -12.425 3.153 1.00 97.12 107 HIS A O 1
ATOM 822 N N . PRO A 1 108 ? -6.763 -13.909 4.523 1.00 95.81 108 PRO A N 1
ATOM 823 C CA . PRO A 1 108 ? -7.660 -14.474 3.499 1.00 95.81 108 PRO A CA 1
ATOM 824 C C . PRO A 1 108 ? -8.590 -13.476 2.792 1.00 95.81 108 PRO A C 1
ATOM 826 O O . PRO A 1 108 ? -9.182 -13.805 1.772 1.00 95.81 108 PRO A O 1
ATOM 829 N N . ASP A 1 109 ? -8.713 -12.276 3.349 1.00 96.12 109 ASP A N 1
ATOM 830 C CA . ASP A 1 109 ? -9.634 -11.232 2.900 1.00 96.12 109 ASP A CA 1
ATOM 831 C C . ASP A 1 109 ? -8.888 -9.954 2.470 1.00 96.12 109 ASP A C 1
ATOM 833 O O . ASP A 1 109 ? -9.468 -8.865 2.467 1.00 96.12 109 ASP A O 1
ATOM 837 N N . ASP A 1 110 ? -7.587 -10.053 2.183 1.00 97.56 110 ASP A N 1
ATOM 838 C CA . ASP A 1 110 ? -6.843 -8.910 1.661 1.00 97.56 110 ASP A CA 1
ATOM 839 C C . ASP A 1 110 ? -7.242 -8.584 0.223 1.00 97.56 110 ASP A C 1
ATOM 841 O O . ASP A 1 110 ? -7.530 -9.451 -0.598 1.00 97.56 110 ASP A O 1
ATOM 845 N N . VAL A 1 111 ? -7.192 -7.301 -0.105 1.00 97.25 111 VAL A N 1
ATOM 846 C CA . VAL A 1 111 ? -7.278 -6.805 -1.476 1.00 97.25 111 VAL A CA 1
ATOM 847 C C . VAL A 1 111 ? -5.937 -6.173 -1.815 1.00 97.25 111 VAL A C 1
ATOM 849 O O . VAL A 1 111 ? -5.433 -5.356 -1.054 1.00 97.25 111 VAL A O 1
ATOM 852 N N . ILE A 1 112 ? -5.344 -6.541 -2.944 1.00 98.06 112 ILE A N 1
ATOM 853 C CA . ILE A 1 112 ? -4.057 -6.016 -3.396 1.00 98.06 112 ILE A CA 1
ATOM 854 C C . ILE A 1 112 ? -4.264 -5.321 -4.731 1.00 98.06 112 ILE A C 1
ATOM 856 O O . ILE A 1 112 ? -4.754 -5.929 -5.680 1.00 98.06 112 ILE A O 1
ATOM 860 N N . MET A 1 113 ? -3.882 -4.055 -4.805 1.00 96.94 113 MET A N 1
ATOM 861 C CA . MET A 1 113 ? -3.904 -3.225 -5.998 1.00 96.94 113 MET A CA 1
ATOM 862 C C . MET A 1 113 ? -2.485 -2.738 -6.271 1.00 96.94 113 MET A C 1
ATOM 864 O O . MET A 1 113 ? -1.807 -2.281 -5.356 1.00 96.94 113 MET A O 1
ATOM 868 N N . ILE A 1 114 ? -2.034 -2.876 -7.512 1.00 95.88 114 ILE A N 1
ATOM 869 C CA . ILE A 1 114 ? -0.712 -2.433 -7.964 1.00 95.88 114 ILE A CA 1
ATOM 870 C C . ILE A 1 114 ? -0.953 -1.495 -9.136 1.00 95.88 114 ILE A C 1
ATOM 872 O O . ILE A 1 114 ? -1.551 -1.933 -10.127 1.00 95.88 114 ILE A O 1
ATOM 876 N N . ASP A 1 115 ? -0.533 -0.240 -9.006 1.00 91.81 115 ASP A N 1
ATOM 877 C CA . ASP A 1 115 ? -0.664 0.751 -10.076 1.00 91.81 115 ASP A CA 1
ATOM 878 C C . ASP A 1 115 ? 0.464 0.624 -11.119 1.00 91.81 115 ASP A C 1
ATOM 880 O O . ASP A 1 115 ? 1.384 -0.187 -10.977 1.00 91.81 115 ASP A O 1
ATOM 884 N N . ASP A 1 116 ? 0.394 1.402 -12.198 1.00 89.25 116 ASP A N 1
ATOM 885 C CA . ASP A 1 116 ? 1.452 1.535 -13.206 1.00 89.25 116 ASP A CA 1
ATOM 886 C C . ASP A 1 116 ? 1.914 0.207 -13.843 1.00 89.25 116 ASP A C 1
ATOM 888 O O . ASP A 1 116 ? 3.013 0.086 -14.399 1.00 89.25 116 ASP A O 1
ATOM 892 N N . MET A 1 117 ? 1.056 -0.816 -13.865 1.00 88.00 117 MET A N 1
ATOM 893 C CA . MET A 1 117 ? 1.366 -2.141 -14.417 1.00 88.00 117 MET A CA 1
ATOM 894 C C . MET A 1 117 ? 1.817 -2.088 -15.878 1.00 88.00 117 MET A C 1
ATOM 896 O O . MET A 1 117 ? 2.593 -2.933 -16.340 1.00 88.00 117 MET A O 1
ATOM 900 N N . ARG A 1 118 ? 1.353 -1.089 -16.632 1.00 83.75 118 ARG A N 1
ATOM 901 C CA . ARG A 1 118 ? 1.811 -0.812 -17.996 1.00 83.75 118 ARG A CA 1
ATOM 902 C C . ARG A 1 118 ? 3.287 -0.407 -18.041 1.00 83.75 118 ARG A C 1
ATOM 904 O O . ARG A 1 118 ? 3.977 -0.789 -18.992 1.00 83.75 118 ARG A O 1
ATOM 911 N N . LEU A 1 119 ? 3.750 0.365 -17.060 1.00 83.25 119 LEU A N 1
ATOM 912 C CA . LEU A 1 119 ? 5.128 0.842 -16.934 1.00 83.25 119 LEU A CA 1
ATOM 913 C C . LEU A 1 119 ? 6.034 -0.244 -16.349 1.00 83.25 119 LEU A C 1
ATOM 915 O O . LEU A 1 119 ? 7.075 -0.530 -16.939 1.00 83.25 119 LEU A O 1
ATOM 919 N N . LEU A 1 120 ? 5.580 -0.940 -15.302 1.00 86.31 120 LEU A N 1
ATOM 920 C CA . LEU A 1 120 ? 6.290 -2.061 -14.668 1.00 86.31 120 LEU A CA 1
ATOM 921 C C . LEU A 1 120 ? 6.580 -3.222 -15.631 1.00 86.31 120 LEU A C 1
ATOM 923 O O . LEU A 1 120 ? 7.531 -3.980 -15.459 1.00 86.31 120 LEU A O 1
ATOM 927 N N . ARG A 1 121 ? 5.776 -3.370 -16.688 1.00 85.81 121 ARG A N 1
ATOM 928 C CA . ARG A 1 121 ? 6.005 -4.351 -17.763 1.00 85.81 121 ARG A CA 1
ATOM 929 C C . ARG A 1 121 ? 7.036 -3.917 -18.803 1.00 85.81 121 ARG A C 1
ATOM 931 O O . ARG A 1 121 ? 7.286 -4.658 -19.753 1.00 85.81 121 ARG A O 1
ATOM 938 N N . ARG A 1 122 ? 7.610 -2.719 -18.678 1.00 81.81 122 ARG A N 1
ATOM 939 C CA . ARG A 1 122 ? 8.564 -2.143 -19.635 1.00 81.81 122 ARG A CA 1
ATOM 940 C C . ARG A 1 122 ? 9.831 -1.629 -18.932 1.00 81.81 122 ARG A C 1
ATOM 942 O O . ARG A 1 122 ? 10.170 -0.455 -19.095 1.00 81.81 122 ARG A O 1
ATOM 949 N N . PRO A 1 123 ? 10.595 -2.499 -18.246 1.00 71.44 123 PRO A N 1
ATOM 950 C CA . PRO A 1 123 ? 11.725 -2.087 -17.409 1.00 71.44 123 PRO A CA 1
ATOM 951 C C . PRO A 1 123 ? 12.790 -1.260 -18.126 1.00 71.44 123 PRO A C 1
ATOM 953 O O . PRO A 1 123 ? 13.225 -0.226 -17.621 1.00 71.44 123 PRO A O 1
ATOM 956 N N . ALA A 1 124 ? 13.144 -1.634 -19.357 1.00 69.69 124 ALA A N 1
ATOM 957 C CA . ALA A 1 124 ? 14.117 -0.888 -20.155 1.00 69.69 124 ALA A CA 1
ATOM 958 C C . ALA A 1 124 ? 13.642 0.526 -20.550 1.00 69.69 124 ALA A C 1
ATOM 960 O O . ALA A 1 124 ? 14.467 1.411 -20.758 1.00 69.69 124 ALA A O 1
ATOM 961 N N . ALA A 1 125 ? 12.328 0.746 -20.664 1.00 65.75 125 ALA A N 1
ATOM 962 C CA . ALA A 1 125 ? 11.755 2.038 -21.045 1.00 65.75 125 ALA A CA 1
ATOM 963 C C . ALA A 1 125 ? 11.438 2.927 -19.833 1.00 65.75 125 ALA A C 1
ATOM 965 O O . ALA A 1 125 ? 11.215 4.125 -19.999 1.00 65.75 125 ALA A O 1
ATOM 966 N N . TRP A 1 126 ? 11.421 2.358 -18.625 1.00 69.69 126 TRP A N 1
ATOM 967 C CA . TRP A 1 126 ? 11.018 3.051 -17.409 1.00 69.69 126 TRP A CA 1
ATOM 968 C C . TRP A 1 126 ? 12.154 3.086 -16.382 1.00 69.69 126 TRP A C 1
ATOM 970 O O . TRP A 1 126 ? 12.192 2.336 -15.411 1.00 69.69 126 TRP A O 1
ATOM 980 N N . ARG A 1 127 ? 13.143 3.947 -16.657 1.00 69.56 127 ARG A N 1
ATOM 981 C CA . ARG A 1 127 ? 14.329 4.220 -15.817 1.00 69.56 127 ARG A CA 1
ATOM 982 C C . ARG A 1 127 ? 15.213 3.003 -15.471 1.00 69.56 127 ARG A C 1
ATOM 984 O O . ARG A 1 127 ? 16.155 3.152 -14.702 1.00 69.56 127 ARG A O 1
ATOM 991 N N . GLY A 1 128 ? 14.982 1.833 -16.073 1.00 73.06 128 GLY A N 1
ATOM 992 C CA . GLY A 1 128 ? 15.822 0.648 -15.883 1.00 73.06 128 GLY A CA 1
ATOM 993 C C . GLY A 1 128 ? 15.564 -0.104 -14.577 1.00 73.06 128 GLY A C 1
ATOM 994 O O . GLY A 1 128 ? 16.489 -0.737 -14.062 1.00 73.06 128 GLY A O 1
ATOM 995 N N . HIS A 1 129 ? 14.344 -0.035 -14.027 1.00 81.81 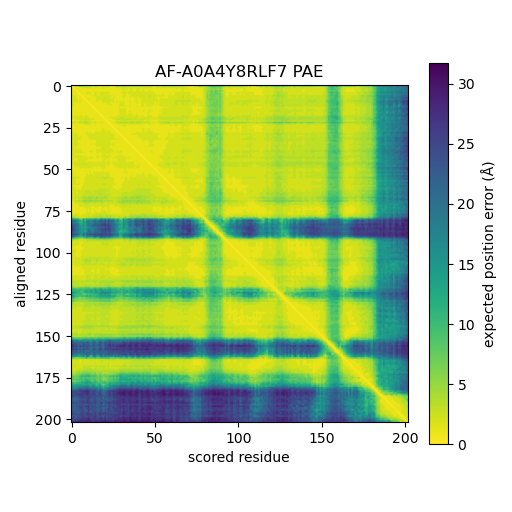129 HIS A N 1
ATOM 996 C CA . HIS A 1 129 ? 13.983 -0.828 -12.848 1.00 81.81 129 HIS A CA 1
ATOM 997 C C . HIS A 1 129 ? 14.179 -2.335 -13.112 1.00 81.81 129 HIS A C 1
ATOM 999 O O . HIS A 1 129 ? 14.096 -2.806 -14.247 1.00 81.81 129 HIS A O 1
ATOM 1005 N N . LYS A 1 130 ? 14.435 -3.108 -12.053 1.00 83.81 130 LYS A N 1
ATOM 1006 C CA . LYS A 1 130 ? 14.778 -4.545 -12.134 1.00 83.81 130 LYS A CA 1
ATOM 1007 C C . LYS A 1 130 ? 13.649 -5.468 -11.671 1.00 83.81 130 LYS A C 1
ATOM 1009 O O . LYS A 1 130 ? 13.898 -6.584 -11.224 1.00 83.81 130 LYS A O 1
ATOM 1014 N N . VAL A 1 131 ? 12.413 -4.977 -11.695 1.00 88.31 131 VAL A N 1
ATOM 1015 C CA . VAL A 1 131 ? 11.266 -5.756 -11.215 1.00 88.31 131 VAL A CA 1
ATOM 1016 C C . VAL A 1 131 ? 10.870 -6.770 -12.280 1.00 88.31 131 VAL A C 1
ATOM 1018 O O . VAL A 1 131 ? 10.404 -6.402 -13.356 1.00 88.31 131 VAL A O 1
ATOM 1021 N N . GLU A 1 132 ? 11.010 -8.051 -11.951 1.00 90.94 132 GLU A N 1
ATOM 1022 C CA . GLU A 1 132 ? 10.523 -9.167 -12.764 1.00 90.94 132 GLU A CA 1
ATOM 1023 C C . GLU A 1 132 ? 9.023 -9.361 -12.519 1.00 90.94 132 GLU A C 1
ATOM 1025 O O . GLU A 1 132 ? 8.594 -10.215 -11.739 1.00 90.94 132 GLU A O 1
ATOM 1030 N N . ILE A 1 133 ? 8.213 -8.513 -13.151 1.00 91.38 133 ILE A N 1
ATOM 1031 C CA . ILE A 1 133 ? 6.799 -8.353 -12.798 1.00 91.38 133 ILE A CA 1
ATOM 1032 C C . ILE A 1 133 ? 5.981 -9.647 -12.902 1.00 91.38 133 ILE A C 1
ATOM 1034 O O . ILE A 1 133 ? 5.177 -9.932 -12.019 1.00 91.38 133 ILE A O 1
ATOM 1038 N N . ASP A 1 134 ? 6.211 -10.482 -13.918 1.00 92.00 134 ASP A N 1
ATOM 1039 C CA . ASP A 1 134 ? 5.480 -11.749 -14.054 1.00 92.00 134 ASP A CA 1
ATOM 1040 C C . ASP A 1 134 ? 5.844 -12.735 -12.923 1.00 92.00 134 ASP A C 1
ATOM 1042 O O . ASP A 1 134 ? 4.983 -13.479 -12.448 1.00 92.00 134 ASP A O 1
ATOM 1046 N N . ALA A 1 135 ? 7.089 -12.705 -12.430 1.00 93.94 135 ALA A N 1
ATOM 1047 C CA . ALA A 1 135 ? 7.507 -13.506 -11.280 1.00 93.94 135 ALA A CA 1
ATOM 1048 C C . ALA A 1 135 ? 6.884 -12.990 -9.974 1.00 93.94 135 ALA A C 1
ATOM 1050 O O . ALA A 1 135 ? 6.427 -13.793 -9.159 1.00 93.94 135 ALA A O 1
ATOM 1051 N N . VAL A 1 136 ? 6.824 -11.666 -9.794 1.00 95.06 136 VAL A N 1
ATOM 1052 C CA . VAL A 1 136 ? 6.174 -11.016 -8.643 1.00 95.06 136 VAL A CA 1
ATOM 1053 C C . VAL A 1 136 ? 4.686 -11.368 -8.590 1.00 95.06 136 VAL A C 1
ATOM 1055 O O . VAL A 1 136 ? 4.210 -11.882 -7.576 1.00 95.06 136 VAL A O 1
ATOM 1058 N N . LEU A 1 137 ? 3.959 -11.186 -9.697 1.00 95.44 137 LEU A N 1
ATOM 1059 C CA . LEU A 1 137 ? 2.540 -11.539 -9.770 1.00 95.44 137 LEU A CA 1
ATOM 1060 C C . LEU A 1 137 ? 2.317 -13.043 -9.575 1.00 95.44 137 LEU A C 1
ATOM 1062 O O . LEU A 1 137 ? 1.369 -13.438 -8.900 1.00 95.44 137 LEU A O 1
ATOM 1066 N N . GLY A 1 138 ? 3.192 -13.889 -10.129 1.00 96.31 138 GLY A N 1
ATOM 1067 C CA . GLY A 1 138 ? 3.131 -15.338 -9.939 1.00 96.31 138 GLY A CA 1
ATOM 1068 C C . GLY A 1 138 ? 3.255 -15.746 -8.469 1.00 96.31 138 GLY A C 1
ATOM 1069 O O . GLY A 1 138 ? 2.458 -16.550 -7.989 1.00 96.31 138 GLY A O 1
ATOM 1070 N N . ARG A 1 139 ? 4.206 -15.162 -7.727 1.00 97.06 139 ARG A N 1
ATOM 1071 C CA . ARG A 1 139 ? 4.349 -15.390 -6.277 1.00 97.06 139 ARG A CA 1
ATOM 1072 C C . ARG A 1 139 ? 3.110 -14.950 -5.512 1.00 97.06 139 ARG A C 1
ATOM 1074 O O . ARG A 1 139 ? 2.609 -15.713 -4.690 1.00 97.06 139 ARG A O 1
ATOM 1081 N N . LEU A 1 140 ? 2.600 -13.758 -5.817 1.00 97.25 140 LEU A N 1
ATOM 1082 C CA . LEU A 1 140 ? 1.417 -13.214 -5.164 1.00 97.25 140 LEU A CA 1
ATOM 1083 C C . LEU A 1 140 ? 0.189 -14.110 -5.398 1.00 97.25 140 LEU A C 1
ATOM 1085 O O . LEU A 1 140 ? -0.443 -14.541 -4.440 1.00 97.25 140 LEU A O 1
ATOM 1089 N N . MET A 1 141 ? -0.110 -14.472 -6.647 1.00 96.44 141 MET A N 1
ATOM 1090 C CA . MET A 1 141 ? -1.249 -15.346 -6.965 1.00 96.44 141 MET A CA 1
ATOM 1091 C C . MET A 1 141 ? -1.103 -16.753 -6.364 1.00 96.44 141 MET A C 1
ATOM 1093 O O . MET A 1 141 ? -2.094 -17.339 -5.942 1.00 96.44 141 MET A O 1
ATOM 1097 N N . ASN A 1 142 ? 0.121 -17.283 -6.263 1.00 97.00 142 ASN A N 1
ATOM 1098 C CA . ASN A 1 142 ? 0.369 -18.564 -5.594 1.00 97.00 142 ASN A CA 1
ATOM 1099 C C . ASN A 1 142 ? 0.176 -18.491 -4.070 1.00 97.00 142 ASN A C 1
ATOM 1101 O O . ASN A 1 142 ? -0.146 -19.500 -3.449 1.00 97.00 142 ASN A O 1
ATOM 1105 N N . ALA A 1 143 ? 0.385 -17.323 -3.458 1.00 97.69 143 ALA A N 1
ATOM 1106 C CA . ALA A 1 143 ? 0.165 -17.115 -2.028 1.00 97.69 143 ALA A CA 1
ATOM 1107 C C . ALA A 1 143 ? -1.315 -16.882 -1.672 1.00 97.69 143 ALA A C 1
ATOM 1109 O O . ALA A 1 143 ? -1.724 -17.170 -0.545 1.00 97.69 143 ALA A O 1
ATOM 1110 N N . TYR A 1 144 ? -2.103 -16.381 -2.626 1.00 97.25 144 TYR A N 1
ATOM 1111 C CA . TYR A 1 144 ? -3.516 -16.025 -2.487 1.00 97.25 144 TYR A CA 1
ATOM 1112 C C . TYR A 1 144 ? -4.387 -16.875 -3.429 1.00 97.25 144 TYR A C 1
ATOM 1114 O O . TYR A 1 144 ? -5.006 -16.366 -4.361 1.00 97.25 144 TYR A O 1
ATOM 1122 N N . THR A 1 145 ? -4.434 -18.191 -3.204 1.00 95.62 145 THR A N 1
ATOM 1123 C CA . THR A 1 145 ? -5.100 -19.128 -4.131 1.00 95.62 145 THR A CA 1
ATOM 1124 C C . THR A 1 145 ? -6.619 -18.971 -4.209 1.00 95.62 145 THR A C 1
ATOM 1126 O O . THR A 1 145 ? -7.197 -19.303 -5.237 1.00 95.62 145 THR A O 1
ATOM 1129 N N . ASP A 1 146 ? -7.251 -18.418 -3.170 1.00 94.19 146 ASP A N 1
ATOM 1130 C CA . ASP A 1 146 ? -8.702 -18.169 -3.116 1.00 94.19 146 ASP A CA 1
ATOM 1131 C C . ASP A 1 146 ? -9.076 -16.743 -3.570 1.00 94.19 146 ASP A C 1
ATOM 1133 O O . ASP A 1 146 ? -10.092 -16.180 -3.153 1.00 94.19 146 ASP A O 1
ATOM 1137 N N . HIS A 1 147 ? -8.213 -16.103 -4.367 1.00 94.81 147 HIS A N 1
ATOM 1138 C CA . HIS A 1 147 ? -8.417 -14.751 -4.888 1.00 94.81 147 HIS A CA 1
ATOM 1139 C C . HIS A 1 147 ? -8.564 -14.742 -6.410 1.00 94.81 147 HIS A C 1
ATOM 1141 O O . HIS A 1 147 ? -7.994 -15.552 -7.142 1.00 94.81 147 HIS A O 1
ATOM 1147 N N . VAL A 1 148 ? -9.315 -13.761 -6.901 1.00 92.12 148 VAL A N 1
ATOM 1148 C CA . VAL A 1 148 ? -9.491 -13.481 -8.322 1.00 92.12 148 VAL A CA 1
ATOM 1149 C C . VAL A 1 148 ? -8.583 -12.323 -8.705 1.00 92.12 148 VAL A C 1
ATOM 1151 O O . VAL A 1 148 ? -8.630 -11.251 -8.105 1.00 92.12 148 VAL A O 1
ATOM 1154 N N . ALA A 1 149 ? -7.758 -12.549 -9.726 1.00 91.31 149 ALA A N 1
ATOM 1155 C CA . ALA A 1 149 ? -6.917 -11.522 -10.318 1.00 91.31 149 ALA A CA 1
ATOM 1156 C C . ALA A 1 149 ? -7.643 -10.865 -11.497 1.00 91.31 149 ALA A C 1
ATOM 1158 O O . ALA A 1 149 ? -8.132 -11.544 -12.403 1.00 91.31 149 ALA A O 1
ATOM 1159 N N . LEU A 1 150 ? -7.662 -9.540 -11.510 1.00 88.75 150 LEU A N 1
ATOM 1160 C CA . LEU A 1 150 ? -8.144 -8.715 -12.602 1.00 88.75 150 LEU A CA 1
ATOM 1161 C C . LEU A 1 150 ? -7.081 -7.703 -12.977 1.00 88.75 150 LEU A C 1
ATOM 1163 O O . LEU A 1 150 ? -6.252 -7.289 -12.175 1.00 88.75 150 LEU A O 1
ATOM 1167 N N . PHE A 1 151 ? -7.151 -7.277 -14.225 1.00 85.31 151 PHE A N 1
ATOM 1168 C CA . PHE A 1 151 ? -6.442 -6.095 -14.650 1.00 85.31 151 PHE A CA 1
ATOM 1169 C C . PHE A 1 151 ? -7.463 -5.079 -15.126 1.00 85.31 151 PHE A C 1
ATOM 1171 O O . PHE A 1 151 ? -8.230 -5.367 -16.049 1.00 85.31 151 PHE A O 1
ATOM 1178 N N . LEU A 1 152 ? -7.469 -3.923 -14.479 1.00 77.75 152 LEU A N 1
ATOM 1179 C CA . LEU A 1 152 ? -8.416 -2.852 -14.730 1.00 77.75 152 LEU A CA 1
ATOM 1180 C C . LEU A 1 152 ? -7.779 -1.788 -15.628 1.00 77.75 152 LEU A C 1
ATOM 1182 O O . LEU A 1 152 ? -6.582 -1.503 -15.549 1.00 77.75 152 LEU A O 1
ATOM 1186 N N . ASP A 1 153 ? -8.607 -1.221 -16.501 1.00 72.31 153 ASP A N 1
ATOM 1187 C CA . ASP A 1 153 ? -8.267 -0.062 -17.321 1.00 72.31 153 ASP A CA 1
ATOM 1188 C C . ASP A 1 153 ? -8.778 1.198 -16.596 1.00 72.31 153 ASP A C 1
ATOM 1190 O O . ASP A 1 153 ? -9.960 1.266 -16.247 1.00 72.31 153 ASP A O 1
ATOM 1194 N N . ALA A 1 154 ? -7.928 2.205 -16.380 1.00 55.88 154 ALA A N 1
ATOM 1195 C CA . ALA A 1 154 ? -8.389 3.509 -15.906 1.00 55.88 154 ALA A CA 1
ATOM 1196 C C . ALA A 1 154 ? -9.247 4.179 -16.999 1.00 55.88 154 ALA A C 1
ATOM 1198 O O . ALA A 1 154 ? -8.873 4.233 -18.173 1.00 55.88 154 ALA A O 1
ATOM 1199 N N . ALA A 1 155 ? -10.439 4.655 -16.633 1.00 46.41 155 ALA A N 1
ATOM 1200 C CA . ALA A 1 155 ? -11.437 5.138 -17.582 1.00 46.41 155 ALA A CA 1
ATOM 1201 C C . ALA A 1 155 ? -11.084 6.532 -18.135 1.00 46.41 155 ALA A C 1
ATOM 1203 O O . ALA A 1 155 ? -11.526 7.531 -17.577 1.00 46.41 155 ALA A O 1
ATOM 1204 N N . ASN A 1 156 ? -10.294 6.596 -19.219 1.00 45.44 156 ASN A N 1
ATOM 1205 C CA . ASN A 1 156 ? -10.363 7.606 -20.295 1.00 45.44 156 ASN A CA 1
ATOM 1206 C C . ASN A 1 156 ? -9.223 7.427 -21.342 1.00 45.44 156 ASN A C 1
ATOM 1208 O O . ASN A 1 156 ? -8.066 7.671 -21.025 1.00 45.44 156 ASN A O 1
ATOM 1212 N N . GLN A 1 157 ? -9.598 7.166 -22.613 1.00 39.16 157 GLN A N 1
ATOM 1213 C CA . GLN A 1 157 ? -8.864 7.398 -23.896 1.00 39.16 157 GLN A CA 1
ATOM 1214 C C . GLN A 1 157 ? -8.189 6.218 -24.668 1.00 39.16 157 GLN A C 1
ATOM 1216 O O . GLN A 1 157 ? -7.819 5.188 -24.112 1.00 39.16 157 GLN A O 1
ATOM 1221 N N . SER A 1 158 ? -8.107 6.381 -26.008 1.00 45.03 158 SER A N 1
ATOM 1222 C CA . SER A 1 158 ? -7.575 5.480 -27.073 1.00 45.03 158 SER A CA 1
ATOM 1223 C C . SER A 1 158 ? -6.042 5.553 -27.219 1.00 45.03 158 SER A C 1
ATOM 1225 O O . SER A 1 158 ? -5.440 6.467 -26.679 1.00 45.03 158 SER A O 1
ATOM 1227 N N . GLU A 1 159 ? -5.281 4.751 -27.975 1.00 46.38 159 GLU A N 1
ATOM 1228 C CA . GLU A 1 159 ? -5.407 3.532 -28.793 1.00 46.38 159 GLU A CA 1
ATOM 1229 C C . GLU A 1 159 ? -4.119 2.772 -28.3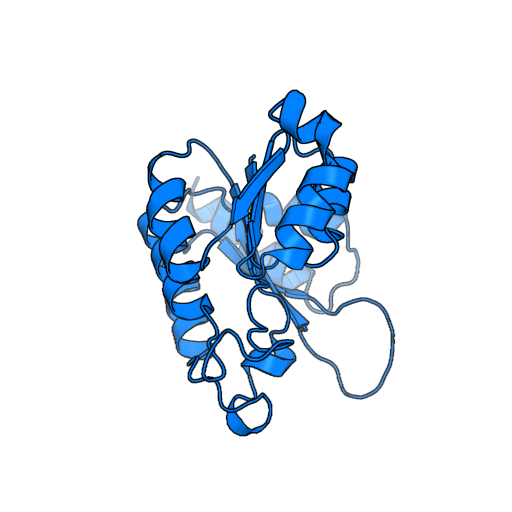84 1.00 46.38 159 GLU A C 1
ATOM 1231 O O . GLU A 1 159 ? -3.015 3.241 -28.640 1.00 46.38 159 GLU A O 1
ATOM 1236 N N . HIS A 1 160 ? -4.126 1.791 -27.489 1.00 45.53 160 HIS A N 1
ATOM 1237 C CA . HIS A 1 160 ? -4.016 0.369 -27.843 1.00 45.53 160 HIS A CA 1
ATOM 1238 C C . HIS A 1 160 ? -4.085 -0.486 -26.557 1.00 45.53 160 HIS A C 1
ATOM 1240 O O . HIS A 1 160 ? -3.465 -1.547 -26.478 1.00 45.53 160 HIS A O 1
ATOM 1246 N N . THR A 1 161 ? -4.907 -0.035 -25.589 1.00 51.25 161 THR A N 1
ATOM 1247 C CA . THR A 1 161 ? -5.356 -0.710 -24.347 1.00 51.25 161 THR A CA 1
ATOM 1248 C C . THR A 1 161 ? -4.230 -1.057 -23.373 1.00 51.25 161 THR A C 1
ATOM 1250 O O . THR A 1 161 ? -3.148 -1.405 -23.825 1.00 51.25 161 THR A O 1
ATOM 1253 N N . ARG A 1 162 ? -4.465 -1.049 -22.056 1.00 58.66 162 ARG A N 1
ATOM 1254 C CA . ARG A 1 162 ? -4.087 -2.163 -21.158 1.00 58.66 162 ARG A CA 1
ATOM 1255 C C . ARG A 1 162 ? -3.852 -1.697 -19.726 1.00 58.66 162 ARG A C 1
ATOM 1257 O O . ARG A 1 162 ? -2.846 -1.052 -19.459 1.00 58.66 162 ARG A O 1
ATOM 1264 N N . ARG A 1 163 ? -4.656 -2.288 -18.841 1.00 62.00 163 ARG A N 1
ATOM 1265 C CA . ARG A 1 163 ? -4.267 -2.999 -17.625 1.00 62.00 163 ARG A CA 1
ATOM 1266 C C . ARG A 1 163 ? -3.254 -2.206 -16.809 1.00 62.00 163 ARG A C 1
ATOM 1268 O O . ARG A 1 163 ? -2.133 -2.681 -16.644 1.00 62.00 163 ARG A O 1
ATOM 1275 N N . ASP A 1 164 ? -3.647 -1.006 -16.393 1.00 82.25 164 ASP A N 1
ATOM 1276 C CA . ASP A 1 164 ? -2.791 -0.096 -15.620 1.00 82.25 164 ASP A CA 1
ATOM 1277 C C . ASP A 1 164 ? -2.775 -0.503 -14.151 1.00 82.25 164 ASP A C 1
ATOM 1279 O O . ASP A 1 164 ? -1.730 -0.488 -13.519 1.00 82.25 164 ASP A O 1
ATOM 1283 N N . ILE A 1 165 ? -3.907 -1.012 -13.665 1.00 89.25 165 ILE A N 1
ATOM 1284 C CA . ILE A 1 165 ? -4.023 -1.507 -12.303 1.00 89.25 165 ILE A CA 1
ATOM 1285 C C . ILE A 1 165 ? -4.166 -3.023 -12.350 1.00 89.25 165 ILE A C 1
ATOM 1287 O O . ILE A 1 165 ? -5.074 -3.561 -12.994 1.00 89.25 165 ILE A O 1
ATOM 1291 N N . PHE A 1 166 ? -3.283 -3.730 -11.657 1.00 93.62 166 PHE A N 1
ATOM 1292 C CA . PHE A 1 166 ? -3.522 -5.120 -11.286 1.00 93.62 166 PHE A CA 1
ATOM 1293 C C . PHE A 1 166 ? -4.289 -5.133 -9.968 1.00 93.62 166 PHE A C 1
ATOM 1295 O O . PHE A 1 166 ? -3.940 -4.414 -9.039 1.00 93.62 166 PHE A O 1
ATOM 1302 N N . THR A 1 167 ? -5.335 -5.945 -9.876 1.00 93.88 167 THR A N 1
ATOM 1303 C CA . THR A 1 167 ? -6.131 -6.107 -8.661 1.00 93.88 167 THR A CA 1
ATOM 1304 C C . THR A 1 167 ? -6.278 -7.584 -8.349 1.00 93.88 167 THR A C 1
ATOM 1306 O O . THR A 1 167 ? -6.724 -8.355 -9.194 1.00 93.88 167 THR A O 1
ATOM 1309 N N . LEU A 1 168 ? -5.954 -7.975 -7.126 1.00 95.50 168 LEU A N 1
ATOM 1310 C CA . LEU A 1 168 ? -6.194 -9.298 -6.574 1.00 95.50 168 LEU A CA 1
ATOM 1311 C C . LEU A 1 168 ? -7.125 -9.146 -5.376 1.00 95.50 168 LEU A C 1
ATOM 1313 O O . LEU A 1 168 ? -6.839 -8.365 -4.475 1.00 95.50 168 LEU A O 1
ATOM 1317 N N . PHE A 1 169 ? -8.250 -9.850 -5.372 1.00 94.62 169 PHE A N 1
ATOM 1318 C CA . PHE A 1 169 ? -9.253 -9.719 -4.313 1.00 94.62 169 PHE A CA 1
ATOM 1319 C C . PHE A 1 169 ? -9.921 -11.065 -4.008 1.00 94.62 169 PHE A C 1
ATOM 1321 O O . PHE A 1 169 ? -9.926 -11.945 -4.873 1.00 94.62 169 PHE A O 1
ATOM 1328 N N . PRO A 1 170 ? -10.513 -11.247 -2.817 1.00 95.31 170 PRO A N 1
ATOM 1329 C CA . PRO A 1 170 ? -11.074 -12.529 -2.401 1.00 95.31 170 PRO A CA 1
ATOM 1330 C C . PRO A 1 170 ? -12.196 -12.995 -3.334 1.00 95.31 170 PRO A C 1
ATOM 1332 O O . PRO A 1 170 ? -13.109 -12.228 -3.653 1.00 95.31 170 PRO A O 1
ATOM 1335 N N . ALA A 1 171 ? -12.177 -14.266 -3.743 1.00 91.81 171 ALA A N 1
ATOM 1336 C CA . ALA A 1 171 ? -13.140 -14.804 -4.708 1.00 91.81 171 ALA A CA 1
ATOM 1337 C C . ALA A 1 171 ? -14.597 -14.680 -4.233 1.00 91.81 171 ALA A C 1
ATOM 1339 O O . ALA A 1 171 ? -15.496 -14.419 -5.034 1.00 91.81 171 ALA A O 1
ATOM 1340 N N . HIS A 1 172 ? -14.837 -14.766 -2.922 1.00 90.00 172 HIS A N 1
ATOM 1341 C CA . HIS A 1 172 ? -16.172 -14.605 -2.343 1.00 90.00 172 HIS A CA 1
ATOM 1342 C C . HIS A 1 172 ? -16.753 -13.183 -2.519 1.00 90.00 172 HIS A C 1
ATOM 1344 O O . HIS A 1 172 ? -17.966 -13.002 -2.407 1.00 90.00 172 HIS A O 1
ATOM 1350 N N . LEU A 1 173 ? -15.928 -12.176 -2.848 1.00 86.75 173 LEU A N 1
ATOM 1351 C CA . LEU A 1 173 ? -16.371 -10.812 -3.172 1.00 86.75 173 LEU A CA 1
ATOM 1352 C C . LEU A 1 173 ? -16.646 -10.599 -4.670 1.00 86.75 173 LEU A C 1
ATOM 1354 O O . LEU A 1 173 ? -17.219 -9.574 -5.045 1.00 86.75 173 LEU A O 1
ATOM 1358 N N . ALA A 1 174 ? -16.308 -11.562 -5.535 1.00 82.56 174 ALA A N 1
ATOM 1359 C CA . ALA A 1 174 ? -16.447 -11.437 -6.988 1.00 82.56 174 ALA A CA 1
ATOM 1360 C C . ALA A 1 174 ? -17.871 -11.087 -7.426 1.00 82.56 174 ALA A C 1
ATOM 1362 O O . ALA A 1 174 ? -18.060 -10.176 -8.231 1.00 82.56 174 ALA A O 1
ATOM 1363 N N . GLY A 1 175 ? -18.884 -11.743 -6.854 1.00 76.06 175 GLY A N 1
ATOM 1364 C CA . GLY A 1 175 ? -20.282 -11.456 -7.185 1.00 76.06 175 GLY A CA 1
ATOM 1365 C C . GLY A 1 175 ? -20.676 -9.997 -6.921 1.00 76.06 175 GLY A C 1
ATOM 1366 O O . GLY A 1 175 ? -21.364 -9.388 -7.738 1.00 76.06 175 GLY A O 1
ATOM 1367 N N . GLN A 1 176 ? -20.197 -9.414 -5.817 1.00 77.69 176 GLN A N 1
ATOM 1368 C CA . GLN A 1 176 ? -20.454 -8.010 -5.475 1.00 77.69 176 GLN A CA 1
ATOM 1369 C C . GLN A 1 176 ? -19.683 -7.054 -6.388 1.00 77.69 176 GLN A C 1
ATOM 1371 O O . GLN A 1 176 ? -20.215 -6.015 -6.781 1.00 77.69 176 GLN A O 1
ATOM 1376 N N . PHE A 1 177 ? -18.443 -7.411 -6.731 1.00 72.75 177 PHE A N 1
ATOM 1377 C CA . PHE A 1 177 ? -17.596 -6.625 -7.619 1.00 72.75 177 PHE A CA 1
ATOM 1378 C C . PHE A 1 177 ? -18.209 -6.521 -9.022 1.00 72.75 177 PHE A C 1
ATOM 1380 O O . PHE A 1 177 ? -18.454 -5.417 -9.504 1.00 72.75 177 PHE A O 1
ATOM 1387 N N . PHE A 1 178 ? -18.548 -7.650 -9.652 1.00 70.00 178 PHE A N 1
ATOM 1388 C CA . PHE A 1 178 ? -19.096 -7.651 -11.015 1.00 70.00 178 PHE A CA 1
ATOM 1389 C C . PHE A 1 178 ? -20.486 -7.022 -11.109 1.00 70.00 178 PHE A C 1
ATOM 1391 O O . PHE A 1 178 ? -20.767 -6.330 -12.083 1.00 70.00 178 PHE A O 1
ATOM 1398 N N . ALA A 1 179 ? -21.322 -7.145 -10.073 1.00 71.75 179 ALA A N 1
ATOM 1399 C CA . ALA A 1 179 ? -22.625 -6.478 -10.045 1.00 71.75 179 ALA A CA 1
ATOM 1400 C C . ALA A 1 179 ? -22.527 -4.942 -10.146 1.00 71.75 179 ALA A C 1
ATOM 1402 O O . ALA A 1 179 ? -23.459 -4.298 -10.627 1.00 71.75 179 ALA A O 1
ATOM 1403 N N . LYS A 1 180 ? -21.408 -4.346 -9.709 1.00 66.50 180 LYS A N 1
ATOM 1404 C CA . LYS A 1 180 ? -21.152 -2.902 -9.828 1.00 66.50 180 LYS A CA 1
ATOM 1405 C C . LYS A 1 180 ? -20.565 -2.488 -11.183 1.00 66.50 180 LYS A C 1
ATOM 1407 O O . LYS A 1 180 ? -20.597 -1.301 -11.497 1.00 66.50 180 LYS A O 1
ATOM 1412 N N . PHE A 1 181 ? -20.077 -3.435 -11.986 1.00 59.81 181 PHE A N 1
ATOM 1413 C CA . PHE A 1 181 ? -19.474 -3.197 -13.303 1.00 59.81 181 PHE A CA 1
ATOM 1414 C C . PHE A 1 181 ? -20.093 -4.107 -14.380 1.00 59.81 181 PHE A C 1
ATOM 1416 O O . PHE A 1 181 ? -19.397 -4.965 -14.932 1.00 59.81 181 PHE A O 1
ATOM 1423 N N . PRO A 1 182 ? -21.391 -3.936 -14.696 1.00 48.34 182 PRO A N 1
ATOM 1424 C CA . PRO A 1 182 ? -22.045 -4.744 -15.719 1.00 48.34 182 PRO A CA 1
ATOM 1425 C C . PRO A 1 182 ? -21.405 -4.489 -17.095 1.00 48.34 182 PRO A C 1
ATOM 1427 O O . PRO A 1 182 ? -21.337 -3.345 -17.547 1.00 48.34 182 PRO A O 1
ATOM 1430 N N . GLY A 1 183 ? -20.945 -5.547 -17.773 1.00 51.44 183 GLY A N 1
ATOM 1431 C CA . GLY A 1 183 ? -20.434 -5.484 -19.151 1.00 51.44 183 GLY A CA 1
ATOM 1432 C C . GLY A 1 183 ? -18.922 -5.675 -19.342 1.00 51.44 183 GLY A C 1
ATOM 1433 O O . GLY A 1 183 ? -18.407 -5.380 -20.424 1.00 51.44 183 GLY A O 1
ATOM 1434 N N . GLY A 1 184 ? -18.188 -6.179 -18.345 1.00 50.50 184 GLY A N 1
ATOM 1435 C CA . GLY A 1 184 ? -16.796 -6.607 -18.541 1.00 50.50 184 GLY A CA 1
ATOM 1436 C C . GLY A 1 184 ? -16.700 -7.728 -19.587 1.00 50.50 184 GLY A C 1
ATOM 1437 O O . GLY A 1 184 ? -17.523 -8.640 -19.587 1.00 50.50 184 GLY A O 1
ATOM 1438 N N . ARG A 1 185 ? -15.685 -7.695 -20.468 1.00 49.09 185 ARG A N 1
ATOM 1439 C CA . ARG A 1 185 ? -15.509 -8.616 -21.622 1.00 49.09 185 ARG A CA 1
ATOM 1440 C C . ARG A 1 185 ? -15.472 -10.123 -21.292 1.00 49.09 185 ARG A C 1
ATOM 1442 O O . ARG A 1 185 ? -15.382 -10.919 -22.219 1.00 49.09 185 ARG A O 1
ATOM 1449 N N . ASP A 1 186 ? -15.557 -10.507 -20.020 1.00 56.66 186 ASP A N 1
ATOM 1450 C CA . ASP A 1 186 ? -15.575 -11.901 -19.572 1.00 56.66 186 ASP A CA 1
ATOM 1451 C C . ASP A 1 186 ? -16.394 -12.126 -18.279 1.00 56.66 186 ASP A C 1
ATOM 1453 O O . ASP A 1 186 ? -16.135 -13.046 -17.504 1.00 56.66 186 ASP A O 1
ATOM 1457 N N . GLU A 1 187 ? -17.386 -11.265 -18.011 1.00 51.94 187 GLU A N 1
ATOM 1458 C CA . GLU A 1 187 ? -18.203 -11.306 -16.784 1.00 51.94 187 GLU A CA 1
ATOM 1459 C C . GLU A 1 187 ? -18.827 -12.693 -16.544 1.00 51.94 187 GLU A C 1
ATOM 1461 O O . GLU A 1 187 ? -18.819 -13.203 -15.425 1.00 51.94 187 GLU A O 1
ATOM 1466 N N . ALA A 1 188 ? -19.293 -13.351 -17.609 1.00 53.62 188 ALA A N 1
ATOM 1467 C CA . ALA A 1 188 ? -19.887 -14.681 -17.530 1.00 53.62 188 ALA A CA 1
ATOM 1468 C C . ALA A 1 188 ? -18.875 -15.776 -17.140 1.00 53.62 188 ALA A C 1
ATOM 1470 O O . ALA A 1 188 ? -19.216 -16.650 -16.343 1.00 53.62 188 ALA A O 1
ATOM 1471 N N . ALA A 1 189 ? -17.639 -15.744 -17.655 1.00 54.56 189 ALA A N 1
ATOM 1472 C CA . ALA A 1 189 ? -16.639 -16.762 -17.330 1.00 54.56 189 ALA A CA 1
ATOM 1473 C C . ALA A 1 189 ? -16.053 -16.561 -15.931 1.00 54.56 189 ALA A C 1
ATOM 1475 O O . ALA A 1 189 ? -15.826 -17.539 -15.217 1.00 54.56 189 ALA A O 1
ATOM 1476 N N . ILE A 1 190 ? -15.857 -15.308 -15.508 1.00 55.69 190 ILE A N 1
ATOM 1477 C CA . ILE A 1 190 ? -15.358 -15.020 -14.161 1.00 55.69 190 ILE A CA 1
ATOM 1478 C C . ILE A 1 190 ? -16.427 -15.350 -13.117 1.00 55.69 190 ILE A C 1
ATOM 1480 O O . ILE A 1 190 ? -16.114 -15.976 -12.106 1.00 55.69 190 ILE A O 1
ATOM 1484 N N . LYS A 1 191 ? -17.698 -15.026 -13.391 1.00 56.12 191 LYS A N 1
ATOM 1485 C CA . LYS A 1 191 ? -18.823 -15.436 -12.544 1.00 56.12 191 LYS A CA 1
ATOM 1486 C C . LYS A 1 191 ? -18.923 -16.961 -12.446 1.00 56.12 191 LYS A C 1
ATOM 1488 O O . LYS A 1 191 ? -19.005 -17.487 -11.343 1.00 56.12 191 LYS A O 1
ATOM 1493 N N . ALA A 1 192 ? -18.803 -17.673 -13.569 1.00 60.72 192 ALA A N 1
ATOM 1494 C CA . ALA A 1 192 ? -18.811 -19.136 -13.580 1.00 60.72 192 ALA A CA 1
ATOM 1495 C C . ALA A 1 192 ? -17.617 -19.755 -12.828 1.00 60.72 192 ALA A C 1
ATOM 1497 O O . ALA A 1 192 ? -17.762 -20.813 -12.216 1.00 60.72 192 ALA A O 1
ATOM 1498 N N . LYS A 1 193 ? -16.437 -19.120 -12.858 1.00 54.59 193 LYS A N 1
ATOM 1499 C CA . LYS A 1 193 ? -15.272 -19.553 -12.075 1.00 54.59 193 LYS A CA 1
ATOM 1500 C C . LYS A 1 193 ? -15.499 -19.329 -10.576 1.00 54.59 193 LYS A C 1
ATOM 1502 O O . LYS A 1 193 ? -15.335 -20.273 -9.810 1.00 54.59 193 LYS A O 1
ATOM 1507 N N . ALA A 1 194 ? -15.949 -18.135 -10.183 1.00 53.84 194 ALA A N 1
ATOM 1508 C CA . ALA A 1 194 ? -16.238 -17.806 -8.789 1.00 53.84 194 ALA A CA 1
ATOM 1509 C C . ALA A 1 194 ? -17.318 -18.727 -8.194 1.00 53.84 194 ALA A C 1
ATOM 1511 O O . ALA A 1 194 ? -17.156 -19.228 -7.087 1.00 53.84 194 ALA A O 1
ATOM 1512 N N . GLU A 1 195 ? -18.384 -19.019 -8.946 1.00 59.88 195 GLU A N 1
ATOM 1513 C CA . GLU A 1 195 ? -19.442 -19.950 -8.527 1.00 59.88 195 GLU A CA 1
ATOM 1514 C C . GLU A 1 195 ? -18.931 -21.394 -8.364 1.00 59.88 195 GLU A C 1
ATOM 1516 O O . GLU A 1 195 ? -19.340 -22.086 -7.433 1.00 59.88 195 GLU A O 1
ATOM 1521 N N . ARG A 1 196 ? -18.007 -21.854 -9.222 1.00 64.31 196 ARG A N 1
ATOM 1522 C CA . ARG A 1 196 ? -17.381 -23.185 -9.093 1.00 64.31 196 ARG A CA 1
ATOM 1523 C C . ARG A 1 196 ? -16.462 -23.287 -7.880 1.00 64.31 196 ARG A C 1
ATOM 1525 O O . ARG A 1 196 ? -16.464 -24.319 -7.219 1.00 64.31 196 ARG A O 1
ATOM 1532 N N . GLU A 1 197 ? -15.687 -22.246 -7.597 1.00 52.97 197 GLU A N 1
ATOM 1533 C CA . GLU A 1 197 ? -14.773 -22.212 -6.449 1.00 52.97 197 GLU A CA 1
ATOM 1534 C C . GLU A 1 197 ? -15.545 -22.128 -5.119 1.00 52.97 197 GLU A C 1
ATOM 1536 O O . GLU A 1 197 ? -15.205 -22.836 -4.170 1.00 52.97 197 GLU A O 1
ATOM 1541 N N . LEU A 1 198 ? -16.656 -21.378 -5.079 1.00 46.84 198 LEU A N 1
ATOM 1542 C CA . LEU A 1 198 ? -17.566 -21.340 -3.924 1.00 46.84 198 LEU A CA 1
ATOM 1543 C C . LEU A 1 198 ? -18.242 -22.698 -3.661 1.00 46.84 198 LEU A C 1
ATOM 1545 O O . LEU A 1 198 ? -18.449 -23.082 -2.515 1.00 46.84 198 LEU A O 1
ATOM 1549 N N . ALA A 1 199 ? -18.592 -23.433 -4.720 1.00 48.31 199 ALA A N 1
ATOM 1550 C CA . ALA A 1 199 ? -19.205 -24.757 -4.610 1.00 48.31 199 ALA A CA 1
ATOM 1551 C C . ALA A 1 199 ? -18.205 -25.864 -4.227 1.00 48.31 199 ALA A C 1
ATOM 1553 O O . ALA A 1 199 ? -18.622 -26.917 -3.759 1.00 48.31 199 ALA A O 1
ATOM 1554 N N . ALA A 1 200 ? -16.903 -25.650 -4.433 1.00 41.72 200 ALA A N 1
ATOM 1555 C CA . ALA A 1 200 ? -15.851 -26.600 -4.066 1.00 41.72 200 ALA A CA 1
ATOM 1556 C C . ALA A 1 200 ? -15.405 -26.481 -2.595 1.00 41.72 200 ALA A C 1
ATOM 1558 O O . ALA A 1 200 ? -14.663 -27.332 -2.109 1.00 41.72 200 ALA A O 1
ATOM 1559 N N . THR A 1 201 ? -15.837 -25.424 -1.903 1.00 38.69 201 THR A N 1
ATOM 1560 C CA . THR A 1 201 ? -15.501 -25.118 -0.503 1.00 38.69 201 THR A CA 1
ATOM 1561 C C . THR A 1 201 ? -16.673 -25.324 0.470 1.00 38.69 201 THR A C 1
ATOM 1563 O O . THR A 1 201 ? -16.502 -25.106 1.671 1.00 38.69 201 THR A O 1
ATOM 1566 N N . ALA A 1 202 ? -17.831 -25.780 -0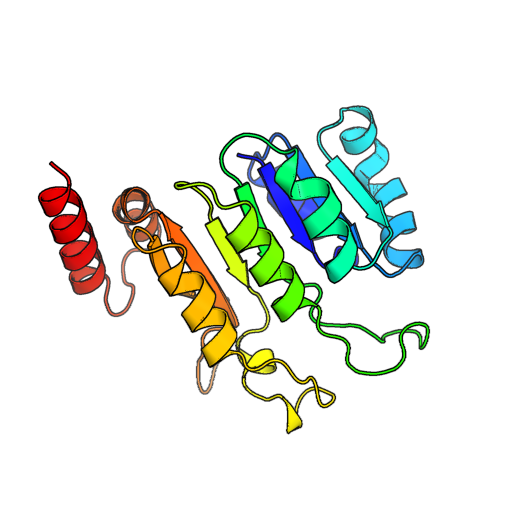.027 1.00 37.97 202 ALA A N 1
ATOM 1567 C CA . ALA A 1 202 ? -19.020 -26.174 0.740 1.00 37.97 202 ALA A CA 1
ATOM 1568 C C . ALA A 1 202 ? -19.180 -27.702 0.778 1.00 37.97 202 ALA A C 1
ATOM 1570 O O . ALA A 1 202 ? -19.633 -28.212 1.828 1.00 37.97 202 ALA A O 1
#

Sequence (202 aa):
MTFIETGTFHGAGIKAALMTGFDRVVSIECVREFHDECSGRFASEIGEKKVELRLGDSAEELPAMVPSMKGPRLYWLDAHFQGVDGEFEAANCPLTAEIEAVIASRHPDDVIMIDDMRLLRRPAAWRGHKVEIDAVLGRLMNAYTDHVALFLDAANQSEHTRRDIFTLFPAHLAGQFFAKFPGGRDEAAIKAKAERELAATA

Mean predicted aligned error: 8.36 Å